Protein AF-A0A972V9D7-F1 (afdb_monomer_lite)

Radius of gyration: 30.59 Å; chains: 1; bounding box: 94×57×102 Å

Secondary structure (DSSP, 8-state):
-------------------------------S-SS---STTPPPTTS-EEEEE-GGG-EEEEEEGGGEEEEEEE-TTSTTTTT--TTPEEEEETTEE-TTS-HHHHHHHHHHHHHHTT-EEEEEEE-TTS--EEEEEEE-----PPPTTTTTT-HHHHHHHHHHHHHHH-TTTSHHHHHT-SHHHHHHHHHHHHT--GGGHHHHHHHHTTS-SSGGGS--BHHHHHHHHHHHHHHHHHH--GGGHHHHHHHHHHHHHHEETTTEE-SBSS---TTGGGTS-BHHHHHHHHHHHHHHHHHT----HHHHHHHHHHHHTTTTSSS--SBSSSPPSSS--SS--

pLDDT: mean 87.17, std 18.76, range [29.88, 98.88]

Structure (mmCIF, N/CA/C/O backbone):
data_AF-A0A972V9D7-F1
#
_entry.id   AF-A0A972V9D7-F1
#
loop_
_atom_site.group_PDB
_atom_site.id
_atom_site.type_symbol
_atom_site.label_atom_id
_atom_site.label_alt_id
_atom_site.label_comp_id
_atom_site.label_asym_id
_atom_site.label_entity_id
_atom_site.label_seq_id
_atom_site.pdbx_PDB_ins_code
_atom_site.Cartn_x
_atom_site.Cartn_y
_atom_site.Cartn_z
_atom_site.occupancy
_atom_site.B_iso_or_equiv
_atom_site.auth_seq_id
_atom_site.auth_comp_id
_atom_site.auth_asym_id
_atom_site.auth_atom_id
_atom_site.pdbx_PDB_model_num
ATOM 1 N N . MET A 1 1 ? 67.149 -39.025 75.136 1.00 39.62 1 MET A N 1
ATOM 2 C CA . MET A 1 1 ? 67.582 -37.838 74.365 1.00 39.62 1 MET A CA 1
ATOM 3 C C . MET A 1 1 ? 66.963 -37.931 72.980 1.00 39.62 1 MET A C 1
ATOM 5 O O . MET A 1 1 ? 66.952 -39.025 72.436 1.00 39.62 1 MET A O 1
ATOM 9 N N . ASN A 1 2 ? 66.465 -36.801 72.476 1.00 31.52 2 ASN A N 1
ATOM 10 C CA . ASN A 1 2 ? 65.710 -36.559 71.234 1.00 31.52 2 ASN A CA 1
ATOM 11 C C . ASN A 1 2 ? 64.178 -36.694 71.323 1.00 31.52 2 ASN A C 1
ATOM 13 O O . ASN A 1 2 ? 63.614 -37.761 71.535 1.00 31.52 2 ASN A O 1
ATOM 17 N N . THR A 1 3 ? 63.539 -35.532 71.185 1.00 34.41 3 THR A N 1
ATOM 18 C CA . THR A 1 3 ? 62.111 -35.213 71.262 1.00 34.41 3 THR A CA 1
ATOM 19 C C . THR A 1 3 ? 61.532 -34.928 69.873 1.00 34.41 3 THR A C 1
ATOM 21 O O . THR A 1 3 ? 62.230 -34.356 69.043 1.00 34.41 3 THR A O 1
ATOM 24 N N . HIS A 1 4 ? 60.229 -35.222 69.706 1.00 33.25 4 HIS A N 1
ATOM 25 C CA . HIS A 1 4 ? 59.311 -34.796 68.622 1.00 33.25 4 HIS A CA 1
ATOM 26 C C . HIS A 1 4 ? 59.695 -35.257 67.186 1.00 33.25 4 HIS A C 1
ATOM 28 O O . HIS A 1 4 ? 60.858 -35.329 66.834 1.00 33.25 4 HIS A O 1
ATOM 34 N N . ARG A 1 5 ? 58.802 -35.607 66.248 1.00 31.89 5 ARG A N 1
ATOM 35 C CA . ARG A 1 5 ? 57.429 -35.169 65.943 1.00 31.89 5 ARG A CA 1
ATOM 36 C C . ARG A 1 5 ? 56.805 -36.110 64.873 1.00 31.89 5 ARG A C 1
ATOM 38 O O . ARG A 1 5 ? 57.503 -36.920 64.282 1.00 31.89 5 ARG A O 1
ATOM 45 N N . GLU A 1 6 ? 55.500 -35.945 64.659 1.00 33.22 6 GLU A N 1
ATOM 46 C CA . GLU A 1 6 ? 54.513 -36.646 63.807 1.00 33.22 6 GLU A CA 1
ATOM 47 C C . GLU A 1 6 ? 54.838 -37.033 62.345 1.00 33.22 6 GLU A C 1
ATOM 49 O O . GLU A 1 6 ? 55.678 -36.411 61.706 1.00 33.22 6 GLU A O 1
ATOM 54 N N . HIS A 1 7 ? 54.044 -37.983 61.801 1.00 33.72 7 HIS A N 1
ATOM 55 C CA . HIS A 1 7 ? 53.187 -37.919 60.578 1.00 33.72 7 HIS A CA 1
ATOM 56 C C . HIS A 1 7 ? 52.713 -39.363 60.234 1.00 33.72 7 HIS A C 1
ATOM 58 O O . HIS A 1 7 ? 53.491 -40.290 60.398 1.00 33.72 7 HIS A O 1
ATOM 64 N N . ARG A 1 8 ? 51.495 -39.727 59.792 1.00 32.22 8 ARG A N 1
ATOM 65 C CA . ARG A 1 8 ? 50.368 -39.085 59.085 1.00 32.22 8 ARG A CA 1
ATOM 66 C C . ARG A 1 8 ? 49.076 -39.894 59.349 1.00 32.22 8 ARG A C 1
ATOM 68 O O . ARG A 1 8 ? 49.113 -41.120 59.363 1.00 32.22 8 ARG A O 1
ATOM 75 N N . ARG A 1 9 ? 47.933 -39.208 59.475 1.00 30.80 9 ARG A N 1
ATOM 76 C CA . ARG A 1 9 ? 46.565 -39.765 59.419 1.00 30.80 9 ARG A CA 1
ATOM 77 C C . ARG A 1 9 ? 45.996 -39.590 58.002 1.00 30.80 9 ARG A C 1
ATOM 79 O O . ARG A 1 9 ? 46.160 -38.518 57.431 1.00 30.80 9 ARG A O 1
ATOM 86 N N . PHE A 1 10 ? 45.275 -40.587 57.489 1.00 30.50 10 PHE A N 1
ATOM 87 C CA . PHE A 1 10 ? 44.242 -40.419 56.457 1.00 30.50 10 PHE A CA 1
ATOM 88 C C . PHE A 1 10 ? 42.912 -40.815 57.106 1.00 30.50 10 PHE A C 1
ATOM 90 O O . PHE A 1 10 ? 42.730 -41.966 57.494 1.00 30.50 10 PHE A O 1
ATOM 97 N N . GLY A 1 11 ? 42.025 -39.842 57.299 1.00 30.39 11 GLY A N 1
ATOM 98 C CA . GLY A 1 11 ? 40.678 -40.035 57.823 1.00 30.39 11 GLY A CA 1
ATOM 99 C C . GLY A 1 11 ? 39.675 -39.444 56.844 1.00 30.39 11 GLY A C 1
ATOM 100 O O . GLY A 1 11 ? 39.854 -38.314 56.394 1.00 30.39 11 GLY A O 1
ATOM 101 N N . LEU A 1 12 ? 38.651 -40.230 56.509 1.00 33.16 12 LEU A N 1
ATOM 102 C CA . LEU A 1 12 ? 37.460 -39.788 55.792 1.00 33.16 12 LEU A CA 1
ATOM 103 C C . LEU A 1 12 ? 36.767 -38.665 56.578 1.00 33.16 12 LEU A C 1
ATOM 105 O O . LEU A 1 12 ? 36.546 -38.813 57.780 1.00 33.16 12 LEU A O 1
ATOM 109 N N . SER A 1 13 ? 36.336 -37.601 55.898 1.00 29.88 13 SER A N 1
ATOM 110 C CA . SER A 1 13 ? 35.338 -36.677 56.438 1.00 29.88 13 SER A CA 1
ATOM 111 C C . SER A 1 13 ? 34.112 -36.604 55.536 1.00 29.88 13 SER A C 1
ATOM 113 O O . SER A 1 13 ? 34.207 -36.298 54.349 1.00 29.88 13 SER A O 1
ATOM 115 N N . LEU A 1 14 ? 32.962 -36.856 56.163 1.00 34.25 14 LEU A N 1
ATOM 116 C CA . LEU A 1 14 ? 31.623 -36.500 55.714 1.00 34.25 14 LEU A CA 1
ATOM 117 C C . LEU A 1 14 ? 31.567 -35.041 55.245 1.00 34.25 14 LEU A C 1
ATOM 119 O O . LEU A 1 14 ? 32.087 -34.141 55.902 1.00 34.25 14 LEU A O 1
ATOM 123 N N . SER A 1 15 ? 30.827 -34.789 54.173 1.00 33.28 15 SER A N 1
ATOM 124 C CA . SER A 1 15 ? 30.273 -33.467 53.879 1.00 33.28 15 SER A CA 1
ATOM 125 C C . SER A 1 15 ? 28.889 -33.665 53.274 1.00 33.28 15 SER A C 1
ATOM 127 O O . SER A 1 15 ? 28.740 -33.930 52.085 1.00 33.28 15 SER A O 1
ATOM 129 N N . ALA A 1 16 ? 27.878 -33.602 54.137 1.00 35.06 16 ALA A N 1
ATOM 130 C CA . ALA A 1 16 ? 26.485 -33.480 53.748 1.00 35.06 16 ALA A CA 1
ATOM 131 C C . ALA A 1 16 ? 26.258 -32.053 53.233 1.00 35.06 16 ALA A C 1
ATOM 133 O O . ALA A 1 16 ? 26.389 -31.097 53.996 1.00 35.06 16 ALA A O 1
ATOM 134 N N . LEU A 1 17 ? 25.927 -31.907 51.949 1.00 34.19 17 LEU A N 1
ATOM 135 C CA . LEU A 1 17 ? 25.433 -30.650 51.395 1.00 34.19 17 LEU A CA 1
ATOM 136 C C . LEU A 1 17 ? 23.932 -30.809 51.142 1.00 34.19 17 LEU A C 1
ATOM 138 O O . LEU A 1 17 ? 23.507 -31.551 50.258 1.00 34.19 17 LEU A O 1
ATOM 142 N N . ALA A 1 18 ? 23.134 -30.145 51.974 1.00 34.03 18 ALA A N 1
ATOM 143 C CA . ALA A 1 18 ? 21.695 -30.039 51.820 1.00 34.03 18 ALA A CA 1
ATOM 144 C C . ALA A 1 18 ? 21.374 -29.298 50.512 1.00 34.03 18 ALA A C 1
ATOM 146 O O . ALA A 1 18 ? 21.674 -28.114 50.366 1.00 34.03 18 ALA A O 1
ATOM 147 N N . GLY A 1 19 ? 20.772 -30.005 49.555 1.00 33.41 19 GLY A N 1
ATOM 148 C CA . GLY A 1 19 ? 20.213 -29.409 48.348 1.00 33.41 19 GLY A CA 1
ATOM 149 C C . GLY A 1 19 ? 18.950 -28.633 48.696 1.00 33.41 19 GLY A C 1
ATOM 150 O O . GLY A 1 19 ? 17.870 -29.210 48.801 1.00 33.41 19 GLY A O 1
ATOM 151 N N . LEU A 1 20 ? 19.089 -27.324 48.895 1.00 32.34 20 LEU A N 1
ATOM 152 C CA . LEU A 1 20 ? 17.961 -26.409 48.980 1.00 32.34 20 LEU A CA 1
ATOM 153 C C . LEU A 1 20 ? 17.310 -26.344 47.588 1.00 32.34 20 LEU A C 1
ATOM 155 O O . LEU A 1 20 ? 17.828 -25.701 46.675 1.00 32.34 20 LEU A O 1
ATOM 159 N N . LEU A 1 21 ? 16.186 -27.044 47.417 1.00 33.06 21 LEU A N 1
ATOM 160 C CA . LEU A 1 21 ? 15.259 -26.836 46.308 1.00 33.06 21 LEU A CA 1
ATOM 161 C C . LEU A 1 21 ? 14.711 -25.409 46.414 1.00 33.06 21 LEU A C 1
ATOM 163 O O . LEU A 1 21 ? 13.696 -25.156 47.060 1.00 33.06 21 LEU A O 1
ATOM 167 N N . VAL A 1 22 ? 15.385 -24.457 45.772 1.00 32.22 22 VAL A N 1
ATOM 168 C CA . VAL A 1 22 ? 14.750 -23.197 45.402 1.00 32.22 22 VAL A CA 1
ATOM 169 C C . VAL A 1 22 ? 13.824 -23.540 44.246 1.00 32.22 22 VAL A C 1
ATOM 171 O O . VAL A 1 22 ? 14.240 -23.622 43.092 1.00 32.22 22 VAL A O 1
ATOM 174 N N . ALA A 1 23 ? 12.555 -23.786 44.568 1.00 33.62 23 ALA A N 1
ATOM 175 C CA . ALA A 1 23 ? 11.497 -23.629 43.593 1.00 33.62 23 ALA A CA 1
ATOM 176 C C . ALA A 1 23 ? 11.565 -22.171 43.130 1.00 33.62 23 ALA A C 1
ATOM 178 O O . ALA A 1 23 ? 11.084 -21.263 43.806 1.00 33.62 23 ALA A O 1
ATOM 179 N N . LEU A 1 24 ? 12.223 -21.941 41.994 1.00 32.84 24 LEU A N 1
ATOM 180 C CA . LEU A 1 24 ? 12.002 -20.759 41.184 1.00 32.84 24 LEU A CA 1
ATOM 181 C C . LEU A 1 24 ? 10.526 -20.802 40.802 1.00 32.84 24 LEU A C 1
ATOM 183 O O . LEU A 1 24 ? 10.145 -21.342 39.766 1.00 32.84 24 LEU A O 1
ATOM 187 N N . THR A 1 25 ? 9.675 -20.231 41.651 1.00 33.50 25 THR A N 1
ATOM 188 C CA . THR A 1 25 ? 8.431 -19.655 41.180 1.00 33.50 25 THR A CA 1
ATOM 189 C C . THR A 1 25 ? 8.864 -18.550 40.232 1.00 33.50 25 THR A C 1
ATOM 191 O O . THR A 1 25 ? 9.072 -17.407 40.634 1.00 33.50 25 THR A O 1
ATOM 194 N N . CYS A 1 26 ? 9.053 -18.902 38.958 1.00 32.03 26 CYS A N 1
ATOM 195 C CA . CYS A 1 26 ? 8.767 -17.962 37.901 1.00 32.03 26 CYS A CA 1
ATOM 196 C C . CYS A 1 26 ? 7.350 -17.495 38.209 1.00 32.03 26 CYS A C 1
ATOM 198 O O . CYS A 1 26 ? 6.384 -18.225 37.986 1.00 32.03 26 CYS A O 1
ATOM 200 N N . THR A 1 27 ? 7.220 -16.300 38.773 1.00 36.44 27 THR A N 1
ATOM 201 C CA . THR A 1 27 ? 6.012 -15.504 38.644 1.00 36.44 27 THR A CA 1
ATOM 202 C C . THR A 1 27 ? 5.905 -15.176 37.159 1.00 36.44 27 THR A C 1
ATOM 204 O O . THR A 1 27 ? 6.200 -14.076 36.704 1.00 36.44 27 THR A O 1
ATOM 207 N N . GLY A 1 28 ? 5.566 -16.198 36.366 1.00 36.88 28 GLY A N 1
ATOM 208 C CA . GLY A 1 28 ? 5.139 -16.027 34.998 1.00 36.88 28 GLY A CA 1
ATOM 209 C C . GLY A 1 28 ? 4.014 -15.019 35.065 1.00 36.88 28 GLY A C 1
ATOM 210 O O . GLY A 1 28 ? 3.090 -15.196 35.863 1.00 36.88 28 GLY A O 1
ATOM 211 N N . ALA A 1 29 ? 4.161 -13.930 34.311 1.00 39.41 29 ALA A N 1
ATOM 212 C CA . ALA A 1 29 ? 3.132 -12.924 34.139 1.00 39.41 29 ALA A CA 1
ATOM 213 C C . ALA A 1 29 ? 1.796 -13.654 34.021 1.00 39.41 29 ALA A C 1
ATOM 215 O O . ALA A 1 29 ? 1.575 -14.392 33.059 1.00 39.41 29 ALA A O 1
ATOM 216 N N . GLN A 1 30 ? 0.962 -13.543 35.057 1.00 46.75 30 GLN A N 1
ATOM 217 C CA . GLN A 1 30 ? -0.338 -14.184 35.073 1.00 46.75 30 GLN A CA 1
ATOM 218 C C . GLN A 1 30 ? -1.027 -13.714 33.799 1.00 46.75 30 GLN A C 1
ATOM 220 O O . GLN A 1 30 ? -1.146 -12.503 33.597 1.00 46.75 30 GLN A O 1
ATOM 225 N N . SER A 1 31 ? -1.322 -14.653 32.893 1.00 58.91 31 SER A N 1
ATOM 226 C CA . SER A 1 31 ? -1.744 -14.323 31.536 1.00 58.91 31 SER A CA 1
ATOM 227 C C . SER A 1 31 ? -2.916 -13.356 31.631 1.00 58.91 31 SER A C 1
ATOM 229 O O . SER A 1 31 ? -4.019 -13.730 32.020 1.00 58.91 31 SER A O 1
ATOM 231 N N . ARG A 1 32 ? -2.665 -12.079 31.313 1.00 76.69 32 ARG A N 1
ATOM 232 C CA . ARG A 1 32 ? -3.699 -11.034 31.289 1.00 76.69 32 ARG A CA 1
ATOM 233 C C . ARG A 1 32 ? -4.764 -11.343 30.241 1.00 76.69 32 ARG A C 1
ATOM 235 O O . ARG A 1 32 ? -5.808 -10.704 30.244 1.00 76.69 32 ARG A O 1
ATOM 242 N N . TYR A 1 33 ? -4.490 -12.322 29.381 1.00 86.19 33 TYR A N 1
ATOM 243 C CA . TYR A 1 33 ? -5.408 -12.929 28.443 1.00 86.19 33 TYR A CA 1
ATOM 244 C C . TYR A 1 33 ? -5.977 -14.232 29.000 1.00 86.19 33 TYR A C 1
ATOM 246 O O . TYR A 1 33 ? -5.242 -15.085 29.494 1.00 86.19 33 TYR A O 1
ATOM 254 N N . THR A 1 34 ? -7.283 -14.409 28.864 1.00 86.62 34 THR A N 1
ATOM 255 C CA . THR A 1 34 ? -7.982 -15.648 29.221 1.00 86.62 34 THR A CA 1
ATOM 256 C C . THR A 1 34 ? -8.147 -16.586 28.025 1.00 86.62 34 THR A C 1
ATOM 258 O O . THR A 1 34 ? -8.563 -17.725 28.200 1.00 86.62 34 THR A O 1
ATOM 261 N N . GLU A 1 35 ? -7.811 -16.125 26.817 1.00 83.38 35 GLU A N 1
ATOM 262 C CA . GLU A 1 35 ? -7.933 -16.872 25.564 1.00 83.38 35 GLU A CA 1
ATOM 263 C C . GLU A 1 35 ? -6.565 -17.226 24.954 1.00 83.38 35 GLU A C 1
ATOM 265 O O . GLU A 1 35 ? -5.594 -16.460 25.038 1.00 83.38 35 GLU A O 1
ATOM 270 N N . GLU A 1 36 ? -6.490 -18.380 24.291 1.00 81.81 36 GLU A N 1
ATOM 271 C CA . GLU A 1 36 ? -5.283 -18.851 23.607 1.00 81.81 36 GLU A CA 1
ATOM 272 C C . GLU A 1 36 ? -4.852 -17.887 22.495 1.00 81.81 36 GLU A C 1
ATOM 274 O O . GLU A 1 36 ? -5.676 -17.238 21.844 1.00 81.81 36 GLU A O 1
ATOM 279 N N . GLN A 1 37 ? -3.539 -17.739 22.304 1.00 80.50 37 GLN A N 1
ATOM 280 C CA . GLN A 1 37 ? -2.993 -16.890 21.254 1.00 80.50 37 GLN A CA 1
ATOM 281 C C . GLN A 1 37 ? -3.067 -17.576 19.896 1.00 80.50 37 GLN A C 1
ATOM 283 O O . GLN A 1 37 ? -2.202 -18.362 19.541 1.00 80.50 37 GLN A O 1
ATOM 288 N N . ILE A 1 38 ? -4.059 -17.179 19.104 1.00 71.06 38 ILE A N 1
ATOM 289 C CA . ILE A 1 38 ? -4.221 -17.672 17.732 1.00 71.06 38 ILE A CA 1
ATOM 290 C C . ILE A 1 38 ? -3.290 -16.931 16.748 1.00 71.06 38 ILE A C 1
ATOM 292 O O . ILE A 1 38 ? -2.813 -17.513 15.780 1.00 71.06 38 ILE A O 1
ATOM 296 N N . TYR A 1 39 ? -2.971 -15.652 17.000 1.00 68.69 39 TYR A N 1
ATOM 297 C CA . TYR A 1 39 ? -2.187 -14.806 16.082 1.00 68.69 39 TYR A CA 1
ATOM 298 C C . TYR A 1 39 ? -0.943 -14.211 16.747 1.00 68.69 39 TYR A C 1
ATOM 300 O O . TYR A 1 39 ? -1.006 -13.752 17.890 1.00 68.69 39 TYR A O 1
ATOM 308 N N . ARG A 1 40 ? 0.178 -14.111 16.012 1.00 68.81 40 ARG A N 1
ATOM 309 C CA . ARG A 1 40 ? 1.425 -13.483 16.508 1.00 68.81 40 ARG A CA 1
ATOM 310 C C . ARG A 1 40 ? 1.246 -12.025 16.960 1.00 68.81 40 ARG A C 1
ATOM 312 O O . ARG A 1 40 ? 1.937 -11.601 17.875 1.00 68.81 40 ARG A O 1
ATOM 319 N N . GLY A 1 41 ? 0.306 -11.278 16.378 1.00 75.62 41 GLY A N 1
ATOM 320 C CA . GLY A 1 41 ? 0.095 -9.842 16.632 1.00 75.62 41 GLY A CA 1
ATOM 321 C C . GLY A 1 41 ? -0.624 -9.467 17.938 1.00 75.62 41 GLY A C 1
ATOM 322 O O . GLY A 1 41 ? -1.199 -8.387 18.018 1.00 75.62 41 GLY A O 1
ATOM 323 N N . ARG A 1 42 ? -0.664 -10.337 18.952 1.00 86.56 42 ARG A N 1
ATOM 324 C CA . ARG A 1 42 ? -1.296 -10.021 20.247 1.00 86.56 42 ARG A CA 1
ATOM 325 C C . ARG A 1 42 ? -0.475 -8.953 20.999 1.00 86.56 42 ARG A C 1
ATOM 327 O O . ARG A 1 42 ? 0.741 -9.122 21.093 1.00 86.56 42 ARG A O 1
ATOM 334 N N . PRO A 1 43 ? -1.093 -7.894 21.568 1.00 89.50 43 PRO A N 1
ATOM 335 C CA . PRO A 1 43 ? -0.363 -6.917 22.370 1.00 89.50 43 PRO A CA 1
ATOM 336 C C . PRO A 1 43 ? 0.323 -7.579 23.565 1.00 89.50 43 PRO A C 1
ATOM 338 O O . PRO A 1 43 ? -0.295 -8.347 24.304 1.00 89.50 43 PRO A O 1
ATOM 341 N N . ASP A 1 44 ? 1.589 -7.249 23.781 1.00 88.75 44 ASP A N 1
ATOM 342 C CA . ASP A 1 44 ? 2.292 -7.644 24.998 1.00 88.75 44 ASP A CA 1
ATOM 343 C C . ASP A 1 44 ? 1.814 -6.752 26.150 1.00 88.75 44 ASP A C 1
ATOM 345 O O . ASP A 1 44 ? 1.912 -5.528 26.078 1.00 88.75 44 ASP A O 1
ATOM 349 N N . ALA A 1 45 ? 1.293 -7.370 27.212 1.00 88.69 45 ALA A N 1
ATOM 350 C CA . ALA A 1 45 ? 0.730 -6.667 28.361 1.00 88.69 45 ALA A CA 1
ATOM 351 C C . ALA A 1 45 ? 1.749 -5.769 29.090 1.00 88.69 45 ALA A C 1
ATOM 353 O O . ALA A 1 45 ? 1.347 -4.845 29.796 1.00 88.69 45 ALA A O 1
ATOM 354 N N . ASN A 1 46 ? 3.053 -6.000 28.911 1.00 90.81 46 ASN A N 1
ATOM 355 C CA . ASN A 1 46 ? 4.110 -5.255 29.596 1.00 90.81 46 ASN A CA 1
ATOM 356 C C . ASN A 1 46 ? 4.567 -3.992 28.850 1.00 90.81 46 ASN A C 1
ATOM 358 O O . ASN A 1 46 ? 5.349 -3.201 29.391 1.00 90.81 46 ASN A O 1
ATOM 362 N N . ARG A 1 47 ? 4.085 -3.757 27.625 1.00 92.12 47 ARG A N 1
ATOM 363 C CA . ARG A 1 47 ? 4.468 -2.590 26.822 1.00 92.12 47 ARG A CA 1
ATOM 364 C C . ARG A 1 47 ? 3.281 -1.956 26.123 1.00 92.12 47 ARG A C 1
ATOM 366 O O . ARG A 1 47 ? 2.255 -2.579 25.879 1.00 92.12 47 ARG A O 1
ATOM 373 N N . GLU A 1 48 ? 3.456 -0.698 25.756 1.00 94.12 48 GLU A N 1
ATOM 374 C CA . GLU A 1 48 ? 2.496 -0.034 24.890 1.00 94.12 48 GLU A CA 1
ATOM 375 C C . GLU A 1 48 ? 2.633 -0.554 23.459 1.00 94.12 48 GLU A C 1
ATOM 377 O O . GLU A 1 48 ? 3.739 -0.773 22.963 1.00 94.12 48 GLU A O 1
ATOM 382 N N . THR A 1 49 ? 1.501 -0.738 22.791 1.00 93.25 49 THR A N 1
ATOM 383 C CA . THR A 1 49 ? 1.436 -1.182 21.400 1.00 93.25 49 THR A CA 1
ATOM 384 C C . THR A 1 49 ? 0.581 -0.188 20.610 1.00 93.25 49 THR A C 1
ATOM 386 O O . THR A 1 49 ? -0.571 0.056 20.991 1.00 93.25 49 THR A O 1
ATOM 389 N N . PRO A 1 50 ? 1.109 0.407 19.522 1.00 92.25 50 PRO A N 1
ATOM 390 C CA . PRO A 1 50 ? 0.291 1.181 18.598 1.00 92.25 50 PRO A CA 1
ATOM 391 C C . PRO A 1 50 ? -0.860 0.323 18.068 1.00 92.25 50 PRO A C 1
ATOM 393 O O . PRO A 1 50 ? -0.645 -0.820 17.672 1.00 92.25 50 PRO A O 1
ATOM 396 N N . PHE A 1 51 ? -2.071 0.876 18.061 1.00 93.00 51 PHE A N 1
ATOM 397 C CA . PHE A 1 51 ? -3.218 0.249 17.404 1.00 93.00 51 PHE A CA 1
ATOM 398 C C . PHE A 1 51 ? -3.584 1.044 16.153 1.00 93.00 51 PHE A C 1
ATOM 400 O O . PHE A 1 51 ? -3.694 0.475 15.072 1.00 93.00 51 PHE A O 1
ATOM 407 N N . GLY A 1 52 ? -3.727 2.365 16.284 1.00 94.00 52 GLY A N 1
ATOM 408 C CA . GLY A 1 52 ? -4.172 3.218 15.188 1.00 94.00 52 GLY A CA 1
ATOM 409 C C . GLY A 1 52 ? -5.695 3.237 15.087 1.00 94.00 52 GLY A C 1
ATOM 410 O O . GLY A 1 52 ? -6.379 3.315 16.107 1.00 94.00 52 GLY A O 1
ATOM 411 N N . HIS A 1 53 ? -6.224 3.220 13.865 1.00 94.94 53 HIS A N 1
ATOM 412 C CA . HIS A 1 53 ? -7.658 3.362 13.608 1.00 94.94 53 HIS A CA 1
ATOM 413 C C . HIS A 1 53 ? -8.444 2.096 13.966 1.00 94.94 53 HIS A C 1
ATOM 415 O O . HIS A 1 53 ? -8.070 0.985 13.591 1.00 94.94 53 HIS A O 1
ATOM 421 N N . VAL A 1 54 ? -9.597 2.268 14.612 1.00 95.88 54 VAL A N 1
ATOM 422 C CA . VAL A 1 54 ? -10.596 1.206 14.773 1.00 95.88 54 VAL A CA 1
ATOM 423 C C . VAL A 1 54 ? -11.484 1.177 13.526 1.00 95.88 54 VAL A C 1
ATOM 425 O O . VAL A 1 54 ? -12.594 1.710 13.516 1.00 95.88 54 VAL A O 1
ATOM 428 N N . GLY A 1 55 ? -10.972 0.596 12.442 1.00 93.44 55 GLY A N 1
ATOM 429 C CA . GLY A 1 55 ? -11.676 0.517 11.157 1.00 93.44 55 GLY A CA 1
ATOM 430 C C . GLY A 1 55 ? -12.147 1.877 10.633 1.00 93.44 55 GLY A C 1
ATOM 431 O O . GLY A 1 55 ? -11.507 2.905 10.856 1.00 93.44 55 GLY A O 1
ATOM 432 N N . VAL A 1 56 ? -13.316 1.890 9.988 1.00 94.69 56 VAL A N 1
ATOM 433 C CA . VAL A 1 56 ? -13.936 3.099 9.409 1.00 94.69 56 VAL A CA 1
ATOM 434 C C . VAL A 1 56 ? -14.596 4.022 10.442 1.00 94.69 56 VAL A C 1
ATOM 436 O O . VAL A 1 56 ? -15.208 5.022 10.081 1.00 94.69 56 VAL A O 1
ATOM 439 N N . THR A 1 57 ? -14.495 3.714 11.741 1.00 97.44 57 THR A N 1
ATOM 440 C CA . THR A 1 57 ? -15.115 4.542 12.790 1.00 97.44 57 THR A CA 1
ATOM 441 C C . THR A 1 57 ? -14.470 5.919 12.902 1.00 97.44 57 THR A C 1
ATOM 443 O O . THR A 1 57 ? -15.136 6.870 13.296 1.00 97.44 57 THR A O 1
ATOM 446 N N . GLY A 1 58 ? -13.174 6.016 12.587 1.00 96.62 58 GLY A N 1
ATOM 447 C CA . GLY A 1 58 ? -12.361 7.205 12.828 1.00 96.62 58 GLY A CA 1
ATOM 448 C C . GLY A 1 58 ? -11.892 7.381 14.275 1.00 96.62 58 GLY A C 1
ATOM 449 O O . GLY A 1 58 ? -11.224 8.371 14.565 1.00 96.62 58 GLY A O 1
ATOM 450 N N . VAL A 1 59 ? -12.165 6.434 15.182 1.00 97.75 59 VAL A N 1
ATOM 451 C CA . VAL A 1 59 ? -11.520 6.407 16.506 1.00 97.75 59 VAL A CA 1
ATOM 452 C C . VAL A 1 59 ? -10.084 5.922 16.340 1.00 97.75 59 VAL A C 1
ATOM 454 O O . VAL A 1 59 ? -9.854 4.873 15.738 1.00 97.75 59 VAL A O 1
ATOM 457 N N . MET A 1 60 ? -9.119 6.654 16.893 1.00 97.62 60 MET A N 1
ATOM 458 C CA . MET A 1 60 ? -7.731 6.214 16.998 1.00 97.62 60 MET A CA 1
ATOM 459 C C . MET A 1 60 ? -7.393 5.871 18.437 1.00 97.62 60 MET A C 1
ATOM 461 O O . MET A 1 60 ? -7.658 6.654 19.351 1.00 97.62 60 MET A O 1
ATOM 465 N N . VAL A 1 61 ? -6.793 4.702 18.631 1.00 97.44 61 VAL A N 1
ATOM 466 C CA . VAL A 1 61 ? -6.520 4.150 19.955 1.00 97.44 61 VAL A CA 1
ATOM 467 C C . VAL A 1 61 ? -5.081 3.662 20.081 1.00 97.44 61 VAL A C 1
ATOM 469 O O . VAL A 1 61 ? -4.378 3.414 19.095 1.00 97.44 61 VAL A O 1
ATOM 472 N N . ARG A 1 62 ? -4.657 3.486 21.330 1.00 97.31 62 ARG A N 1
ATOM 473 C CA . ARG A 1 62 ? -3.416 2.813 21.710 1.00 97.31 62 ARG A CA 1
ATOM 474 C C . ARG A 1 62 ? -3.708 1.781 22.785 1.00 97.31 62 ARG A C 1
ATOM 476 O O . ARG A 1 62 ? -4.521 2.019 23.681 1.00 97.31 62 ARG A O 1
ATOM 483 N N . VAL A 1 63 ? -3.020 0.646 22.702 1.00 95.75 63 VAL A N 1
ATOM 484 C CA . VAL A 1 63 ? -3.008 -0.345 23.778 1.00 95.75 63 VAL A CA 1
ATOM 485 C C . VAL A 1 63 ? -1.890 0.032 24.741 1.00 95.75 63 VAL A C 1
ATOM 487 O O . VAL A 1 63 ? -0.718 0.014 24.371 1.00 95.75 63 VAL A O 1
ATOM 490 N N . TYR A 1 64 ? -2.248 0.398 25.964 1.00 94.56 64 TYR A N 1
ATOM 491 C CA . TYR A 1 64 ? -1.314 0.646 27.056 1.00 94.56 64 TYR A CA 1
ATOM 492 C C . TYR A 1 64 ? -0.993 -0.652 27.807 1.00 94.56 64 TYR A C 1
ATOM 494 O O . TYR A 1 64 ? -1.578 -1.706 27.540 1.00 94.56 64 TYR A O 1
ATOM 502 N N . ARG A 1 65 ? -0.072 -0.560 28.777 1.00 90.75 65 ARG A N 1
ATOM 503 C CA . ARG A 1 65 ? 0.219 -1.653 29.715 1.00 90.75 65 ARG A CA 1
ATOM 504 C C . ARG A 1 65 ? -1.063 -2.217 30.333 1.00 90.75 65 ARG A C 1
ATOM 506 O O . ARG A 1 65 ? -2.087 -1.536 30.433 1.00 90.75 65 ARG A O 1
ATOM 513 N N . ASP A 1 66 ? -0.991 -3.491 30.697 1.00 88.50 66 ASP A N 1
ATOM 514 C CA . ASP A 1 66 ? -2.123 -4.292 31.164 1.00 88.50 66 ASP A CA 1
ATOM 515 C C . ASP A 1 66 ? -3.270 -4.405 30.144 1.00 88.50 66 ASP A C 1
ATOM 517 O O . ASP A 1 66 ? -4.397 -4.733 30.506 1.00 88.50 66 ASP A O 1
ATOM 521 N N . VAL A 1 67 ? -2.975 -4.184 28.856 1.00 91.06 67 VAL A N 1
ATOM 522 C CA . VAL A 1 67 ? -3.933 -4.276 27.739 1.00 91.06 67 VAL A CA 1
ATOM 523 C C . VAL A 1 67 ? -5.068 -3.245 27.863 1.00 91.06 67 VAL A C 1
ATOM 525 O O . VAL A 1 67 ? -6.206 -3.475 27.460 1.00 91.06 67 VAL A O 1
ATOM 528 N N . THR A 1 68 ? -4.761 -2.068 28.415 1.00 93.12 68 THR A N 1
ATOM 529 C CA . THR A 1 68 ? -5.742 -0.982 28.556 1.00 93.12 68 THR A CA 1
ATOM 530 C C . THR A 1 68 ? -5.867 -0.212 27.245 1.00 93.12 68 THR A C 1
ATOM 532 O O . THR A 1 68 ? -4.911 0.432 26.812 1.00 93.12 68 THR A O 1
ATOM 535 N N . LEU A 1 69 ? -7.039 -0.236 26.612 1.00 96.94 69 LEU A N 1
ATOM 536 C CA . LEU A 1 69 ? -7.276 0.466 25.351 1.00 96.94 69 LEU A CA 1
ATOM 537 C C . LEU A 1 69 ? -7.733 1.906 25.607 1.00 96.94 69 LEU A C 1
ATOM 539 O O . LEU A 1 69 ? -8.800 2.111 26.182 1.00 96.94 69 LEU A O 1
ATOM 543 N N . LYS A 1 70 ? -6.952 2.901 25.172 1.00 98.00 70 LYS A N 1
ATOM 544 C CA . LYS A 1 70 ? -7.307 4.321 25.338 1.00 98.00 70 LYS A CA 1
ATOM 545 C C . LYS A 1 70 ? -7.436 5.039 24.006 1.00 98.00 70 LYS A C 1
ATOM 547 O O . LYS A 1 70 ? -6.651 4.790 23.090 1.00 98.00 70 LYS A O 1
ATOM 552 N N . VAL A 1 71 ? -8.387 5.964 23.932 1.00 98.25 71 VAL A N 1
ATOM 553 C CA . VAL A 1 71 ? -8.581 6.863 22.792 1.00 98.25 71 VAL A CA 1
ATOM 554 C C . VAL A 1 71 ? -7.465 7.904 22.764 1.00 98.25 71 VAL A C 1
ATOM 556 O O . VAL A 1 71 ? -7.258 8.642 23.726 1.00 98.25 71 VAL A O 1
ATOM 559 N N . GLU A 1 72 ? -6.749 7.992 21.648 1.00 97.69 72 GLU A N 1
ATOM 560 C CA . GLU A 1 72 ? -5.761 9.047 21.412 1.00 97.69 72 GLU A CA 1
ATOM 561 C C . GLU A 1 72 ? -6.402 10.278 20.768 1.00 97.69 72 GLU A C 1
ATOM 563 O O . GLU A 1 72 ? -6.082 11.406 21.149 1.00 97.69 72 GLU A O 1
ATOM 568 N N . LYS A 1 73 ? -7.296 10.057 19.796 1.00 97.06 73 LYS A N 1
ATOM 569 C CA . LYS A 1 73 ? -8.066 11.091 19.091 1.00 97.06 73 LYS A CA 1
ATOM 570 C C . LYS A 1 73 ? -9.189 10.475 18.254 1.00 97.06 73 LYS A C 1
ATOM 572 O O . LYS A 1 73 ? -9.211 9.267 18.022 1.00 97.06 73 LYS A O 1
ATOM 577 N N . THR A 1 74 ? -10.066 11.325 17.739 1.00 97.44 74 THR A N 1
ATOM 578 C CA . THR A 1 74 ? -11.020 11.012 16.671 1.00 97.44 74 THR A CA 1
ATOM 579 C C . THR A 1 74 ? -10.646 11.792 15.412 1.00 97.44 74 THR A C 1
ATOM 581 O O . THR A 1 74 ? -10.074 12.881 15.487 1.00 97.44 74 THR A O 1
ATOM 584 N N . VAL A 1 75 ? -10.895 11.209 14.241 1.00 96.56 75 VAL A N 1
ATOM 585 C CA . VAL A 1 75 ? -10.652 11.872 12.954 1.00 96.56 75 VAL A CA 1
ATOM 586 C C . VAL A 1 75 ? -11.796 12.860 12.674 1.00 96.56 75 VAL A C 1
ATOM 588 O O . VAL A 1 75 ? -12.954 12.435 12.734 1.00 96.56 75 VAL A O 1
ATOM 591 N N . PRO A 1 76 ? -11.520 14.138 12.352 1.00 96.44 76 PRO A N 1
ATOM 592 C CA . PRO A 1 76 ? -12.561 15.097 11.983 1.00 96.44 76 PRO A CA 1
ATOM 593 C C . PRO A 1 76 ? -13.413 14.612 10.803 1.00 96.44 76 PRO A C 1
ATOM 595 O O . PRO A 1 76 ? -12.885 14.028 9.858 1.00 96.44 76 PRO A O 1
ATOM 598 N N . GLY A 1 77 ? -14.727 14.825 10.864 1.00 95.25 77 GLY A N 1
ATOM 599 C CA . GLY A 1 77 ? -15.685 14.391 9.840 1.00 95.25 77 GLY A CA 1
ATOM 600 C C . GLY A 1 77 ? -15.952 12.880 9.790 1.00 95.25 77 GLY A C 1
ATOM 601 O O . GLY A 1 77 ? -16.747 12.424 8.971 1.00 95.25 77 GLY A O 1
ATOM 602 N N . SER A 1 78 ? -15.318 12.085 10.657 1.00 96.69 78 SER A N 1
ATOM 603 C CA . SER A 1 78 ? -15.555 10.641 10.736 1.00 96.69 78 SER A CA 1
ATOM 604 C C . SER A 1 78 ? -16.811 10.291 11.549 1.00 96.69 78 SER A C 1
ATOM 606 O O . SER A 1 78 ? -17.308 11.114 12.322 1.00 96.69 78 SER A O 1
ATOM 608 N N . PRO A 1 79 ? -17.308 9.042 11.477 1.00 97.75 79 PRO A N 1
ATOM 609 C CA . PRO A 1 79 ? -18.434 8.581 12.293 1.00 97.75 79 PRO A CA 1
ATOM 610 C C . PRO A 1 79 ? -18.314 8.770 13.813 1.00 97.75 79 PRO A C 1
ATOM 612 O O . PRO A 1 79 ? -19.334 8.766 14.522 1.00 97.75 79 PRO A O 1
ATOM 615 N N . ALA A 1 80 ? -17.083 8.854 14.319 1.00 97.62 80 ALA A N 1
ATOM 616 C CA . ALA A 1 80 ? -16.769 9.036 15.729 1.00 97.62 80 ALA A CA 1
ATOM 617 C C . ALA A 1 80 ? -16.387 10.474 16.101 1.00 97.62 80 ALA A C 1
ATOM 619 O O . ALA A 1 80 ? -16.063 10.720 17.264 1.00 97.62 80 ALA A O 1
ATOM 620 N N . ASP A 1 81 ? -16.414 11.413 15.153 1.00 97.31 81 ASP A N 1
ATOM 621 C CA . ASP A 1 81 ? -16.069 12.804 15.427 1.00 97.31 81 ASP A CA 1
ATOM 622 C C . ASP A 1 81 ? -16.944 13.389 16.551 1.00 97.31 81 ASP A C 1
ATOM 624 O O . ASP A 1 81 ? -18.156 13.171 16.600 1.00 97.31 81 ASP A O 1
ATOM 628 N N . GLY A 1 82 ? -16.301 14.059 17.508 1.00 95.56 82 GLY A N 1
ATOM 629 C CA . GLY A 1 82 ? -16.933 14.606 18.713 1.00 95.56 82 GLY A CA 1
ATOM 630 C C . GLY A 1 82 ? -17.503 13.603 19.732 1.00 95.56 82 GLY A C 1
ATOM 631 O O . GLY A 1 82 ? -18.075 14.046 20.723 1.00 95.56 82 GLY A O 1
ATOM 632 N N . LYS A 1 83 ? -17.376 12.279 19.544 1.00 97.25 83 LYS A N 1
ATOM 633 C CA . LYS A 1 83 ? -18.004 11.274 20.442 1.00 97.25 83 LYS A CA 1
ATOM 634 C C . LYS A 1 83 ? -17.117 10.769 21.579 1.00 97.25 83 LYS A C 1
ATOM 636 O O . LYS A 1 83 ? -17.608 10.239 22.576 1.00 97.25 83 LYS A O 1
ATOM 641 N N . PHE A 1 84 ? -15.804 10.905 21.427 1.00 98.00 84 PHE A N 1
ATOM 642 C CA . PHE A 1 84 ? -14.826 10.419 22.395 1.00 98.00 84 PHE A CA 1
ATOM 643 C C . PHE A 1 84 ? -13.892 11.541 22.818 1.00 98.00 84 PHE A C 1
ATOM 645 O O . PHE A 1 84 ? -13.481 12.364 22.000 1.00 98.00 84 PHE A O 1
ATOM 652 N N . ASN A 1 85 ? -13.503 11.522 24.088 1.00 97.12 85 ASN A N 1
ATOM 653 C CA . ASN A 1 85 ? -12.475 12.400 24.618 1.00 97.12 85 ASN A CA 1
ATOM 654 C C . ASN A 1 85 ? -11.120 11.692 24.595 1.00 97.12 85 ASN A C 1
ATOM 656 O O . ASN A 1 85 ? -11.019 10.476 24.776 1.00 97.12 85 ASN A O 1
ATOM 660 N N . LYS A 1 86 ? -10.044 12.460 24.419 1.00 97.56 86 LYS A N 1
ATOM 661 C CA . LYS A 1 86 ? -8.687 11.923 24.555 1.00 97.56 86 LYS A CA 1
ATOM 662 C C . LYS A 1 86 ? -8.497 11.330 25.956 1.00 97.56 86 LYS A C 1
ATOM 664 O O . LYS A 1 86 ? -8.762 11.987 26.958 1.00 97.56 86 LYS A O 1
ATOM 669 N N . GLY A 1 87 ? -7.980 10.107 26.008 1.00 97.56 87 GLY A N 1
ATOM 670 C CA . GLY A 1 87 ? -7.744 9.351 27.234 1.00 97.56 87 GLY A CA 1
ATOM 671 C C . GLY A 1 87 ? -8.922 8.494 27.691 1.00 97.56 87 GLY A C 1
ATOM 672 O O . GLY A 1 87 ? -8.723 7.707 28.617 1.00 97.56 87 GLY A O 1
ATOM 673 N N . ASP A 1 88 ? -10.100 8.617 27.063 1.00 98.44 88 ASP A N 1
ATOM 674 C CA . ASP A 1 88 ? -11.230 7.718 27.313 1.00 98.44 88 ASP A CA 1
ATOM 675 C C . ASP A 1 88 ? -10.771 6.262 27.178 1.00 98.44 88 ASP A C 1
ATOM 677 O O . ASP A 1 88 ? -10.039 5.910 26.247 1.00 98.44 88 ASP A O 1
ATOM 681 N N . ILE A 1 89 ? -11.191 5.418 28.115 1.00 98.38 89 ILE A N 1
ATOM 682 C CA . ILE A 1 89 ? -10.818 4.008 28.175 1.00 98.38 89 ILE A CA 1
ATOM 683 C C . ILE A 1 89 ? -11.952 3.194 27.563 1.00 98.38 89 ILE A C 1
ATOM 685 O O . ILE A 1 89 ? -13.075 3.226 28.057 1.00 98.38 89 ILE A O 1
ATOM 689 N N . ILE A 1 90 ? -11.663 2.440 26.506 1.00 98.38 90 ILE A N 1
ATOM 690 C CA . ILE A 1 90 ? -12.629 1.513 25.912 1.00 98.38 90 ILE A CA 1
ATOM 691 C C . ILE A 1 90 ? -12.518 0.183 26.656 1.00 98.38 90 ILE A C 1
ATOM 693 O O . ILE A 1 90 ? -11.471 -0.467 26.633 1.00 98.38 90 ILE A O 1
ATOM 697 N N . THR A 1 91 ? -13.601 -0.229 27.307 1.00 97.88 91 THR A N 1
ATOM 698 C CA . THR A 1 91 ? -13.650 -1.430 28.156 1.00 97.88 91 THR A CA 1
ATOM 699 C C . THR A 1 91 ? -14.456 -2.568 27.531 1.00 97.88 91 THR A C 1
ATOM 701 O O . THR A 1 91 ? -14.312 -3.726 27.939 1.00 97.88 91 THR A O 1
ATOM 704 N N . GLY A 1 92 ? -15.254 -2.272 26.505 1.00 98.06 92 GLY A N 1
ATOM 705 C CA . GLY A 1 92 ? -16.114 -3.230 25.818 1.00 98.06 92 GLY A CA 1
ATOM 706 C C . GLY A 1 92 ? -16.625 -2.722 24.472 1.00 98.06 92 GLY A C 1
ATOM 707 O O . GLY A 1 92 ? -16.528 -1.536 24.150 1.00 98.06 92 GLY A O 1
ATOM 708 N N . ILE A 1 93 ? -17.150 -3.640 23.664 1.00 98.44 93 ILE A N 1
ATOM 709 C CA . ILE A 1 93 ? -17.784 -3.349 22.376 1.00 98.44 93 ILE A CA 1
ATOM 710 C C . ILE A 1 93 ? -18.963 -4.298 22.147 1.00 98.44 93 ILE A C 1
ATOM 712 O O . ILE A 1 93 ? -18.830 -5.510 22.293 1.00 98.44 93 ILE A O 1
ATOM 716 N N . ASN A 1 94 ? -20.127 -3.760 21.778 1.00 97.31 94 ASN A N 1
ATOM 717 C CA . ASN A 1 94 ? -21.352 -4.519 21.495 1.00 97.31 94 ASN A CA 1
ATOM 718 C C . ASN A 1 94 ? -21.722 -5.522 22.611 1.00 97.31 94 ASN A C 1
ATOM 720 O O . ASN A 1 94 ? -22.168 -6.633 22.338 1.00 97.31 94 ASN A O 1
ATOM 724 N N . GLY A 1 95 ? -21.516 -5.136 23.877 1.00 96.69 95 GLY A N 1
ATOM 725 C CA . GLY A 1 95 ? -21.785 -5.985 25.045 1.00 96.69 95 GLY A CA 1
ATOM 726 C C . GLY A 1 95 ? -20.701 -7.026 25.354 1.00 96.69 95 GLY A C 1
ATOM 727 O O . GLY A 1 95 ? -20.837 -7.770 26.321 1.00 96.69 95 GLY A O 1
ATOM 728 N N . VAL A 1 96 ? -19.617 -7.077 24.575 1.00 96.94 96 VAL A N 1
ATOM 729 C CA . VAL A 1 96 ? -18.456 -7.938 24.827 1.00 96.94 96 VAL A CA 1
ATOM 730 C C . VAL A 1 96 ? -17.380 -7.141 25.562 1.00 96.94 96 VAL A C 1
ATOM 732 O O . VAL A 1 96 ? -16.840 -6.178 25.021 1.00 96.94 96 VAL A O 1
ATOM 735 N N . SER A 1 97 ? -17.030 -7.563 26.780 1.00 96.25 97 SER A N 1
ATOM 736 C CA . SER A 1 97 ? -15.913 -6.971 27.531 1.00 96.25 97 SER A CA 1
ATOM 737 C C . SER A 1 97 ? -14.567 -7.273 26.865 1.00 96.25 97 SER A C 1
ATOM 739 O O . SER A 1 97 ? -14.330 -8.399 26.432 1.00 96.25 97 SER A O 1
ATOM 741 N N . LEU A 1 98 ? -13.661 -6.290 26.835 1.00 94.69 98 LEU A N 1
ATOM 742 C CA . LEU A 1 98 ? -12.285 -6.458 26.350 1.00 94.69 98 LEU A CA 1
ATOM 743 C C . LEU A 1 98 ? -11.349 -7.093 27.391 1.00 94.69 98 LEU A C 1
ATOM 745 O O . LEU A 1 98 ? -10.241 -7.510 27.051 1.00 94.69 98 LEU A O 1
ATOM 749 N N . LYS A 1 99 ? -11.767 -7.188 28.660 1.00 93.19 99 LYS A N 1
ATOM 750 C CA . LYS A 1 99 ? -10.943 -7.766 29.728 1.00 93.19 99 LYS A CA 1
ATOM 751 C C . LYS A 1 99 ? -10.606 -9.223 29.401 1.00 93.19 99 LYS A C 1
ATOM 753 O O . LYS A 1 99 ? -11.499 -10.037 29.187 1.00 93.19 99 LYS A O 1
ATOM 758 N N . GLY A 1 100 ? -9.318 -9.562 29.397 1.00 90.75 100 GLY A N 1
ATOM 759 C CA . GLY A 1 100 ? -8.875 -10.921 29.076 1.00 90.75 100 GLY A CA 1
ATOM 760 C C . GLY A 1 100 ? -8.772 -11.234 27.582 1.00 90.75 100 GLY A C 1
ATOM 761 O O . GLY A 1 100 ? -8.356 -12.338 27.237 1.00 90.75 100 GLY A O 1
ATOM 762 N N . LYS A 1 101 ? -9.123 -10.303 26.688 1.00 91.50 101 LYS A N 1
ATOM 763 C CA . LYS A 1 101 ? -9.218 -10.559 25.244 1.00 91.50 101 LYS A CA 1
ATOM 764 C C . LYS A 1 101 ? -8.199 -9.779 24.441 1.00 91.50 101 LYS A C 1
ATOM 766 O O . LYS A 1 101 ? -7.756 -8.711 24.850 1.00 91.50 101 LYS A O 1
ATOM 771 N N . ASN A 1 102 ? -7.861 -10.284 23.257 1.00 92.25 102 ASN A N 1
ATOM 772 C CA . ASN A 1 102 ? -7.097 -9.519 22.282 1.00 92.25 102 ASN A CA 1
ATOM 773 C C . ASN A 1 102 ? -7.980 -8.391 21.703 1.00 92.25 102 ASN A C 1
ATOM 775 O O . ASN A 1 102 ? -8.945 -8.686 20.982 1.00 92.25 102 ASN A O 1
ATOM 779 N N . PRO A 1 103 ? -7.669 -7.105 21.971 1.00 93.00 103 PRO A N 1
ATOM 780 C CA . PRO A 1 103 ? -8.503 -5.997 21.518 1.00 93.00 103 PRO A CA 1
ATOM 781 C C . PRO A 1 103 ? -8.530 -5.873 19.990 1.00 93.00 103 PRO A C 1
ATOM 783 O O . PRO A 1 103 ? -9.561 -5.480 19.451 1.00 93.00 103 PRO A O 1
ATOM 786 N N . PHE A 1 104 ? -7.465 -6.270 19.276 1.00 92.88 104 PHE A N 1
ATOM 787 C CA . PHE A 1 104 ? -7.453 -6.266 17.806 1.00 92.88 104 PHE A CA 1
ATOM 788 C C . PHE A 1 104 ? -8.526 -7.191 17.231 1.00 92.88 104 PHE A C 1
ATOM 790 O O . PHE A 1 104 ? -9.323 -6.786 16.388 1.00 92.88 104 PHE A O 1
ATOM 797 N N . VAL A 1 105 ? -8.570 -8.430 17.728 1.00 92.44 105 VAL A N 1
ATOM 798 C CA . VAL A 1 105 ? -9.513 -9.454 17.261 1.00 92.44 105 VAL A CA 1
ATOM 799 C C . VAL A 1 105 ? -10.936 -9.088 17.672 1.00 92.44 105 VAL A C 1
ATOM 801 O O . VAL A 1 105 ? -11.851 -9.151 16.858 1.00 92.44 105 VAL A O 1
ATOM 804 N N . THR A 1 106 ? -11.125 -8.654 18.920 1.00 94.88 106 THR A N 1
ATOM 805 C CA . THR A 1 106 ? -12.463 -8.348 19.445 1.00 94.88 106 THR A CA 1
ATOM 806 C C . THR A 1 106 ? -13.096 -7.164 18.712 1.00 94.88 106 THR A C 1
ATOM 808 O O . THR A 1 106 ? -14.245 -7.256 18.278 1.00 94.88 106 THR A O 1
ATOM 811 N N . LEU A 1 107 ? -12.342 -6.079 18.499 1.00 96.44 107 LEU A N 1
ATOM 812 C CA . LEU A 1 107 ? -12.826 -4.923 17.742 1.00 96.44 107 LEU A CA 1
ATOM 813 C C . LEU A 1 107 ? -12.995 -5.230 16.250 1.00 96.44 107 LEU A C 1
ATOM 815 O O . LEU A 1 107 ? -13.981 -4.795 15.662 1.00 96.44 107 LEU A O 1
ATOM 819 N N . GLY A 1 108 ? -12.085 -6.002 15.646 1.00 95.25 108 GLY A N 1
ATOM 820 C CA . GLY A 1 108 ? -12.189 -6.412 14.242 1.00 95.25 108 GLY A CA 1
ATOM 821 C C . GLY A 1 108 ? -13.419 -7.281 13.962 1.00 95.25 108 GLY A C 1
ATOM 822 O O . GLY A 1 108 ? -14.121 -7.065 12.972 1.00 95.25 108 GLY A O 1
ATOM 823 N N . ASN A 1 109 ? -13.744 -8.206 14.868 1.00 95.44 109 ASN A N 1
ATOM 824 C CA . ASN A 1 109 ? -14.956 -9.022 14.781 1.00 95.44 109 ASN A CA 1
ATOM 825 C C . ASN A 1 109 ? -16.220 -8.168 14.935 1.00 95.44 109 ASN A C 1
ATOM 827 O O . ASN A 1 109 ? -17.166 -8.322 14.162 1.00 95.44 109 ASN A O 1
ATOM 831 N N . ALA A 1 110 ? -16.228 -7.237 15.896 1.00 97.62 110 ALA A N 1
ATOM 832 C CA . ALA A 1 110 ? -17.347 -6.320 16.089 1.00 97.62 110 ALA A CA 1
ATOM 833 C C . ALA A 1 110 ? -17.566 -5.410 14.869 1.00 97.62 110 ALA A C 1
ATOM 835 O O . ALA A 1 110 ? -18.707 -5.219 14.452 1.00 97.62 110 ALA A O 1
ATOM 836 N N . LEU A 1 111 ? -16.485 -4.898 14.269 1.00 97.44 111 LEU A N 1
ATOM 837 C CA . LEU A 1 111 ? -16.522 -4.122 13.030 1.00 97.44 111 LEU A CA 1
ATOM 838 C C . LEU A 1 111 ? -17.095 -4.954 11.877 1.00 97.44 111 LEU A C 1
ATOM 840 O O . LEU A 1 111 ? -18.055 -4.533 11.240 1.00 97.44 111 LEU A O 1
ATOM 844 N N . THR A 1 112 ? -16.562 -6.159 11.661 1.00 96.12 112 THR A N 1
ATOM 845 C CA . THR A 1 112 ? -16.999 -7.057 10.580 1.00 96.12 112 THR A CA 1
ATOM 846 C C . THR A 1 112 ? -18.483 -7.398 10.697 1.00 96.12 112 THR A C 1
ATOM 848 O O . THR A 1 112 ? -19.204 -7.371 9.701 1.00 96.12 112 THR A O 1
ATOM 851 N N . ASN A 1 113 ? -18.962 -7.680 11.913 1.00 97.31 113 ASN A N 1
ATOM 852 C CA . ASN A 1 113 ? -20.375 -7.950 12.161 1.00 97.31 113 ASN A CA 1
ATOM 853 C C . ASN A 1 113 ? -21.251 -6.706 11.936 1.00 97.31 113 ASN A C 1
ATOM 855 O O . ASN A 1 113 ? -22.313 -6.809 11.321 1.00 97.31 113 ASN A O 1
ATOM 859 N N . ALA A 1 114 ? -20.802 -5.532 12.387 1.00 97.88 114 ALA A N 1
ATOM 860 C CA . ALA A 1 114 ? -21.524 -4.282 12.189 1.00 97.88 114 ALA A CA 1
ATOM 861 C C . ALA A 1 114 ? -21.645 -3.931 10.697 1.00 97.88 114 ALA A C 1
ATOM 863 O O . ALA A 1 114 ? -22.743 -3.613 10.245 1.00 97.88 114 ALA A O 1
ATOM 864 N N . GLU A 1 115 ? -20.568 -4.059 9.919 1.00 97.56 115 GLU A N 1
ATOM 865 C CA . GLU A 1 115 ? -20.580 -3.856 8.462 1.00 97.56 115 GLU A CA 1
ATOM 866 C C . GLU A 1 115 ? -21.500 -4.847 7.735 1.00 97.56 115 GLU A C 1
ATOM 868 O O . GLU A 1 115 ? -22.031 -4.514 6.677 1.00 97.56 115 GLU A O 1
ATOM 873 N N . ALA A 1 116 ? -21.706 -6.043 8.296 1.00 97.50 116 ALA A N 1
ATOM 874 C CA . ALA A 1 116 ? -22.564 -7.076 7.725 1.00 97.50 116 ALA A CA 1
ATOM 875 C C . ALA A 1 116 ? -24.055 -6.915 8.039 1.00 97.50 116 ALA A C 1
ATOM 877 O O . ALA A 1 116 ? -24.884 -7.478 7.329 1.00 97.50 116 ALA A O 1
ATOM 878 N N . THR A 1 117 ? -24.401 -6.184 9.099 1.00 95.69 117 THR A N 1
ATOM 879 C CA . THR A 1 117 ? -25.761 -6.179 9.650 1.00 95.69 117 THR A CA 1
ATOM 880 C C . THR A 1 117 ? -26.352 -4.773 9.712 1.00 95.69 117 THR A C 1
ATOM 882 O O . THR A 1 117 ? -27.000 -4.325 8.774 1.00 95.69 117 THR A O 1
ATOM 885 N N . HIS A 1 118 ? -26.162 -4.071 10.827 1.00 93.62 118 HIS A N 1
ATOM 886 C CA . HIS A 1 118 ? -26.878 -2.843 11.165 1.00 93.62 118 HIS A CA 1
ATOM 887 C C . HIS A 1 118 ? -25.984 -1.600 11.208 1.00 93.62 118 HIS A C 1
ATOM 889 O O . HIS A 1 118 ? -26.461 -0.526 11.569 1.00 93.62 118 HIS A O 1
ATOM 895 N N . GLY A 1 119 ? -24.686 -1.729 10.923 1.00 97.38 119 GLY A N 1
ATOM 896 C CA . GLY A 1 119 ? -23.749 -0.607 10.879 1.00 97.38 119 GLY A CA 1
ATOM 897 C C . GLY A 1 119 ? -23.623 0.127 12.213 1.00 97.38 119 GLY A C 1
ATOM 898 O O . GLY A 1 119 ? -23.473 1.342 12.232 1.00 97.38 119 GLY A O 1
ATOM 899 N N . ARG A 1 120 ? -23.741 -0.569 13.354 1.00 97.56 120 ARG A N 1
ATOM 900 C CA . ARG A 1 120 ? -23.634 0.055 14.688 1.00 97.56 120 ARG A CA 1
ATOM 901 C C . ARG A 1 120 ? -22.555 -0.621 15.511 1.00 97.56 120 ARG A C 1
ATOM 903 O O . ARG A 1 120 ? -22.549 -1.840 15.636 1.00 97.56 120 ARG A O 1
ATOM 910 N N . MET A 1 121 ? -21.705 0.196 16.110 1.00 98.19 121 MET A N 1
ATOM 911 C CA . MET A 1 121 ? -20.693 -0.202 17.077 1.00 98.19 121 MET A CA 1
ATOM 912 C C . MET A 1 121 ? -20.968 0.548 18.381 1.00 98.19 121 MET A C 1
ATOM 914 O O . MET A 1 121 ? -20.919 1.777 18.403 1.00 98.19 121 MET A O 1
ATOM 918 N N . ILE A 1 122 ? -21.321 -0.178 19.441 1.00 98.44 122 ILE A N 1
ATOM 919 C CA . ILE A 1 122 ? -21.661 0.374 20.757 1.00 98.44 122 ILE A CA 1
ATOM 920 C C . ILE A 1 122 ? -20.484 0.121 21.692 1.00 98.44 122 ILE A C 1
ATOM 922 O O . ILE A 1 122 ? -20.302 -0.994 22.176 1.00 98.44 122 ILE A O 1
ATOM 926 N N . PHE A 1 123 ? -19.676 1.147 21.911 1.00 98.69 123 PHE A N 1
ATOM 927 C CA . PHE A 1 123 ? -18.498 1.100 22.764 1.00 98.69 123 PHE A CA 1
ATOM 928 C C . PHE A 1 123 ? -18.899 1.305 24.221 1.00 98.69 123 PHE A C 1
ATOM 930 O O . PHE A 1 123 ? -19.640 2.238 24.526 1.00 98.69 123 PHE A O 1
ATOM 937 N N . ASP A 1 124 ? -18.378 0.472 25.114 1.00 98.56 124 ASP A N 1
ATOM 938 C CA . ASP A 1 124 ? -18.402 0.737 26.549 1.00 98.56 124 ASP A CA 1
ATOM 939 C C . ASP A 1 124 ? -17.171 1.586 26.885 1.00 98.56 124 ASP A C 1
ATOM 941 O O . ASP A 1 124 ? -16.034 1.185 26.605 1.00 98.56 124 ASP A O 1
ATOM 945 N N . VAL A 1 125 ? -17.405 2.788 27.413 1.00 98.56 125 VAL A N 1
ATOM 946 C CA . VAL A 1 125 ? -16.379 3.815 27.612 1.00 98.56 125 VAL A CA 1
ATOM 947 C C . VAL A 1 125 ? -16.363 4.266 29.063 1.00 98.56 125 VAL A C 1
ATOM 949 O O . VAL A 1 125 ? -17.387 4.679 29.604 1.00 98.56 125 VAL A O 1
ATOM 952 N N . THR A 1 126 ? -15.180 4.258 29.660 1.00 98.44 126 THR A N 1
ATOM 953 C CA . THR A 1 126 ? -14.915 4.800 30.992 1.00 98.44 126 THR A CA 1
ATOM 954 C C . THR A 1 126 ? -14.076 6.072 30.860 1.00 98.44 126 THR A C 1
ATOM 956 O O . THR A 1 126 ? -13.132 6.114 30.066 1.00 98.44 126 THR A O 1
ATOM 959 N N . SER A 1 127 ? -14.398 7.119 31.624 1.00 97.19 127 SER A N 1
ATOM 960 C CA . SER A 1 127 ? -13.600 8.351 31.636 1.00 97.19 127 SER A CA 1
ATOM 961 C C . SER A 1 127 ? -12.159 8.092 32.102 1.00 97.19 127 SER A C 1
ATOM 963 O O . SER A 1 127 ? -11.913 7.134 32.839 1.00 97.19 127 SER A O 1
ATOM 965 N N . PRO A 1 128 ? -11.188 8.949 31.730 1.00 95.25 128 PRO A N 1
ATOM 966 C CA . PRO A 1 128 ? -9.783 8.748 32.095 1.00 95.25 128 PRO A CA 1
ATOM 967 C C . PRO A 1 128 ? -9.536 8.626 33.607 1.00 95.25 128 PRO A C 1
ATOM 969 O O . PRO A 1 128 ? -8.584 7.970 34.024 1.00 95.25 128 PRO A O 1
ATOM 972 N N . ASP A 1 129 ? -10.379 9.267 34.420 1.00 94.12 129 ASP A N 1
ATOM 973 C CA . ASP A 1 129 ? -10.323 9.254 35.884 1.00 94.12 129 ASP A CA 1
ATOM 974 C C . ASP A 1 129 ? -11.128 8.112 36.531 1.00 94.12 129 ASP A C 1
ATOM 976 O O . ASP A 1 129 ? -11.166 8.013 37.756 1.00 94.12 129 ASP A O 1
ATOM 980 N N . GLY A 1 130 ? -11.776 7.258 35.730 1.00 93.50 130 GLY A N 1
ATOM 981 C CA . GLY A 1 130 ? -12.553 6.113 36.203 1.00 93.50 130 GLY A CA 1
ATOM 982 C C . GLY A 1 130 ? -13.901 6.459 36.840 1.00 93.50 130 GLY A C 1
ATOM 983 O O . GLY A 1 130 ? -14.550 5.568 37.377 1.00 93.50 130 GLY A O 1
ATOM 984 N N . LYS A 1 131 ? -14.325 7.730 36.828 1.00 94.31 131 LYS A N 1
ATOM 985 C CA . LYS A 1 131 ? -15.506 8.181 37.587 1.00 94.31 131 LYS A CA 1
ATOM 986 C C . LYS A 1 131 ? -16.825 8.080 36.837 1.00 94.31 131 LYS A C 1
ATOM 988 O O . LYS A 1 131 ? -17.877 8.140 37.467 1.00 94.31 131 LYS A O 1
ATOM 993 N N . SER A 1 132 ? -16.788 7.978 35.513 1.00 96.31 132 SER A N 1
ATOM 994 C CA . SER A 1 132 ? -17.993 7.879 34.695 1.00 96.31 132 SER A CA 1
ATOM 995 C C . SER A 1 132 ? -17.869 6.767 33.670 1.00 96.31 132 SER A C 1
ATOM 997 O O . SER A 1 132 ? -16.810 6.564 33.077 1.00 96.31 132 SER A O 1
ATOM 999 N N . GLU A 1 133 ? -18.977 6.067 33.463 1.00 97.69 133 GLU A N 1
ATOM 1000 C CA . GLU A 1 133 ? -19.126 5.030 32.453 1.00 97.69 133 GLU A CA 1
ATOM 1001 C C . GLU A 1 133 ? -20.294 5.399 31.546 1.00 97.69 133 GLU A C 1
ATOM 1003 O O . GLU A 1 133 ? -21.332 5.883 32.006 1.00 97.69 133 GLU A O 1
ATOM 1008 N N . ARG A 1 134 ? -20.124 5.189 30.244 1.00 98.12 134 ARG A N 1
ATOM 1009 C CA . ARG A 1 134 ? -21.154 5.467 29.246 1.00 98.12 134 ARG A CA 1
ATOM 1010 C C . ARG A 1 134 ? -21.054 4.506 28.072 1.00 98.12 134 ARG A C 1
ATOM 1012 O O . ARG A 1 134 ? -20.016 3.892 27.834 1.00 98.12 134 ARG A O 1
ATOM 1019 N N . LYS A 1 135 ? -22.145 4.413 27.315 1.00 98.38 135 LYS A N 1
ATOM 1020 C CA . LYS A 1 135 ? -22.179 3.713 26.031 1.00 98.38 135 LYS A CA 1
ATOM 1021 C C . LYS A 1 135 ? -22.128 4.728 24.901 1.00 98.38 135 LYS A C 1
ATOM 1023 O O . LYS A 1 135 ? -23.022 5.562 24.800 1.00 98.38 135 LYS A O 1
ATOM 1028 N N . GLU A 1 136 ? -21.134 4.611 24.032 1.00 98.31 136 GLU A N 1
ATOM 1029 C CA . GLU A 1 136 ? -21.000 5.453 22.845 1.00 98.31 136 GLU A CA 1
ATOM 1030 C C . GLU A 1 136 ? -21.351 4.681 21.580 1.00 98.31 136 GLU A C 1
ATOM 1032 O O . GLU A 1 136 ? -20.755 3.650 21.275 1.00 98.31 136 GLU A O 1
ATOM 1037 N N . THR A 1 137 ? -22.326 5.180 20.819 1.00 98.38 137 THR A N 1
ATOM 1038 C CA . THR A 1 137 ? -22.758 4.532 19.574 1.00 98.38 137 THR A CA 1
ATOM 1039 C C . THR A 1 137 ? -22.148 5.218 18.354 1.00 98.38 137 THR A C 1
ATOM 1041 O O . THR A 1 137 ? -22.458 6.365 18.013 1.00 98.38 137 THR A O 1
ATOM 1044 N N . VAL A 1 138 ? -21.330 4.471 17.619 1.00 98.38 138 VAL A N 1
ATOM 1045 C CA . VAL A 1 138 ? -20.780 4.872 16.322 1.00 98.38 138 VAL A CA 1
ATOM 1046 C C . VAL A 1 138 ? -21.544 4.155 15.211 1.00 98.38 138 VAL A C 1
ATOM 1048 O O . VAL A 1 138 ? -21.708 2.936 15.249 1.00 98.38 138 VAL A O 1
ATOM 1051 N N . ARG A 1 139 ? -22.039 4.919 14.229 1.00 98.19 139 ARG A N 1
ATOM 1052 C CA . ARG A 1 139 ? -22.732 4.382 13.051 1.00 98.19 139 ARG A CA 1
ATOM 1053 C C . ARG A 1 139 ? -21.784 4.357 11.863 1.00 98.19 139 ARG A C 1
ATOM 1055 O O . ARG A 1 139 ? -21.294 5.408 11.480 1.00 98.19 139 ARG A O 1
ATOM 1062 N N . ILE A 1 140 ? -21.548 3.186 11.296 1.00 97.31 140 ILE A N 1
ATOM 1063 C CA . ILE A 1 140 ? -20.635 2.968 10.171 1.00 97.31 140 ILE A CA 1
ATOM 1064 C C . ILE A 1 140 ? -21.406 2.499 8.928 1.00 97.31 140 ILE A C 1
ATOM 1066 O O . ILE A 1 140 ? -22.515 1.975 9.074 1.00 97.31 140 ILE A O 1
ATOM 1070 N N . PRO A 1 141 ? -20.841 2.657 7.718 1.00 95.69 141 PRO A N 1
ATOM 1071 C CA . PRO A 1 141 ? -21.438 2.119 6.501 1.00 95.69 141 PRO A CA 1
ATOM 1072 C C . PRO A 1 141 ? -21.678 0.605 6.579 1.00 95.69 141 PRO A C 1
ATOM 1074 O O . PRO A 1 141 ? -20.858 -0.147 7.107 1.00 95.69 141 PRO A O 1
ATOM 1077 N N . ILE A 1 142 ? -22.803 0.155 6.022 1.00 96.75 142 ILE A N 1
ATOM 1078 C CA . ILE A 1 142 ? -23.121 -1.268 5.871 1.00 96.75 142 ILE A CA 1
ATOM 1079 C C . ILE A 1 142 ? -22.591 -1.718 4.510 1.00 96.75 142 ILE A C 1
ATOM 1081 O O . ILE A 1 142 ? -23.051 -1.251 3.467 1.00 96.75 142 ILE A O 1
ATOM 1085 N N . LEU A 1 143 ? -21.629 -2.637 4.518 1.00 96.12 143 LEU A N 1
ATOM 1086 C CA . LEU A 1 143 ? -21.021 -3.176 3.300 1.00 96.12 143 LEU A CA 1
ATOM 1087 C C . LEU A 1 143 ? -21.604 -4.547 2.921 1.00 96.12 143 LEU A C 1
ATOM 1089 O O . LEU A 1 143 ? -21.639 -4.884 1.738 1.00 96.12 143 LEU A O 1
ATOM 1093 N N . GLY A 1 144 ? -22.141 -5.289 3.891 1.00 96.56 144 GLY A N 1
ATOM 1094 C CA . GLY A 1 144 ? -22.561 -6.685 3.754 1.00 96.56 144 GLY A CA 1
ATOM 1095 C C . GLY A 1 144 ? -21.584 -7.642 4.444 1.00 96.56 144 GLY A C 1
ATOM 1096 O O . GLY A 1 144 ? -20.596 -7.216 5.042 1.00 96.56 144 GLY A O 1
ATOM 1097 N N . ALA A 1 145 ? -21.879 -8.939 4.425 1.00 97.06 145 ALA A N 1
ATOM 1098 C CA . ALA A 1 145 ? -20.971 -9.959 4.945 1.00 97.06 145 ALA A CA 1
ATOM 1099 C C . ALA A 1 145 ? -19.882 -10.301 3.916 1.00 97.06 145 ALA A C 1
ATOM 1101 O O . ALA A 1 145 ? -20.069 -10.120 2.711 1.00 97.06 145 ALA A O 1
ATOM 1102 N N . TYR A 1 146 ? -18.749 -10.824 4.386 1.00 96.38 146 TYR A N 1
ATOM 1103 C CA . TYR A 1 146 ? -17.822 -11.515 3.493 1.00 96.38 146 TYR A CA 1
ATOM 1104 C C . TYR A 1 146 ? -18.448 -12.836 3.029 1.00 96.38 146 TYR A C 1
ATOM 1106 O O . TYR A 1 146 ? -19.079 -13.523 3.831 1.00 96.38 146 TYR A O 1
ATOM 1114 N N . SER A 1 147 ? -18.294 -13.170 1.745 1.00 96.25 147 SER A N 1
ATOM 1115 C CA . SER A 1 147 ? -18.732 -14.463 1.210 1.00 96.25 147 SER A CA 1
ATOM 1116 C C . SER A 1 147 ? -17.715 -15.555 1.545 1.00 96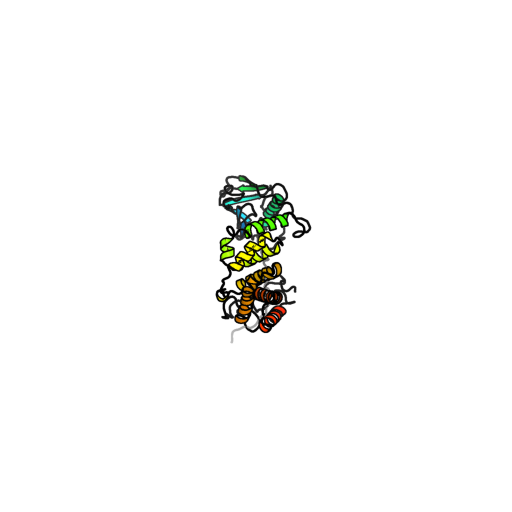.25 147 SER A C 1
ATOM 1118 O O . SER A 1 147 ? -16.559 -15.267 1.858 1.00 96.25 147 SER A O 1
ATOM 1120 N N . GLU A 1 148 ? -18.127 -16.819 1.445 1.00 95.81 148 GLU A N 1
ATOM 1121 C CA . GLU A 1 148 ? -17.244 -17.972 1.686 1.00 95.81 148 GLU A CA 1
ATOM 1122 C C . GLU A 1 148 ? -16.061 -18.037 0.708 1.00 95.81 148 GLU A C 1
ATOM 1124 O O . GLU A 1 148 ? -15.015 -18.588 1.033 1.00 95.81 148 GLU A O 1
ATOM 1129 N N . THR A 1 149 ? -16.206 -17.443 -0.479 1.00 94.75 149 THR A N 1
ATOM 1130 C CA . THR A 1 149 ? -15.179 -17.417 -1.530 1.00 94.75 149 THR A CA 1
ATOM 1131 C C . THR A 1 149 ? -14.341 -16.141 -1.530 1.00 94.75 149 THR A C 1
ATOM 1133 O O . THR A 1 149 ? -13.609 -15.894 -2.490 1.00 94.75 149 THR A O 1
ATOM 1136 N N . TRP A 1 150 ? -14.443 -15.314 -0.483 1.00 92.44 150 TRP A N 1
ATOM 1137 C CA . TRP A 1 150 ? -13.682 -14.071 -0.368 1.00 92.44 150 TRP A CA 1
ATOM 1138 C C . TRP A 1 150 ? -12.177 -14.277 -0.673 1.00 92.44 150 TRP A C 1
ATOM 1140 O O . TRP A 1 150 ? -11.589 -15.250 -0.201 1.00 92.44 150 TRP A O 1
ATOM 1150 N N . PRO A 1 151 ? -11.522 -13.363 -1.422 1.00 91.88 151 PRO A N 1
ATOM 1151 C CA . PRO A 1 151 ? -12.063 -12.104 -1.941 1.00 91.88 151 PRO A CA 1
ATOM 1152 C C . PRO A 1 151 ? -12.882 -12.228 -3.233 1.00 91.88 151 PRO A C 1
ATOM 1154 O O . PRO A 1 151 ? -13.502 -11.242 -3.631 1.00 91.88 151 PRO A O 1
ATOM 1157 N N . LEU A 1 152 ? -12.926 -13.406 -3.860 1.00 91.19 152 LEU A N 1
ATOM 1158 C CA . LEU A 1 152 ? -13.633 -13.647 -5.119 1.00 91.19 152 LEU A CA 1
ATOM 1159 C C . LEU A 1 152 ? -15.148 -13.771 -4.887 1.00 91.19 152 LEU A C 1
ATOM 1161 O O . LEU A 1 152 ? -15.591 -14.333 -3.886 1.00 91.19 152 LEU A O 1
ATOM 1165 N N . ASN A 1 153 ? -15.961 -13.270 -5.823 1.00 93.88 153 ASN A N 1
ATOM 1166 C CA . ASN A 1 153 ? -17.432 -13.339 -5.761 1.00 93.88 153 ASN A CA 1
ATOM 1167 C C . ASN A 1 153 ? -18.004 -12.839 -4.416 1.00 93.88 153 ASN A C 1
ATOM 1169 O O . ASN A 1 153 ? -18.757 -13.536 -3.733 1.00 93.88 153 ASN A O 1
ATOM 1173 N N . CYS A 1 154 ? -17.592 -11.642 -3.993 1.00 97.25 154 CYS A N 1
ATOM 1174 C CA . CYS A 1 154 ? -18.000 -11.047 -2.723 1.00 97.25 154 CYS A CA 1
ATOM 1175 C C . CYS A 1 154 ? -18.459 -9.597 -2.913 1.00 97.25 154 CYS A C 1
ATOM 1177 O O . CYS A 1 154 ? -17.646 -8.728 -3.230 1.00 97.25 154 CYS A O 1
ATOM 1179 N N . ASP A 1 155 ? -19.737 -9.315 -2.639 1.00 96.62 155 ASP A N 1
ATOM 1180 C CA . ASP A 1 155 ? -20.303 -7.962 -2.760 1.00 96.62 155 ASP A CA 1
ATOM 1181 C C . ASP A 1 155 ? -19.606 -6.952 -1.844 1.00 96.62 155 ASP A C 1
ATOM 1183 O O . ASP A 1 155 ? -19.376 -5.809 -2.238 1.00 96.62 155 ASP A O 1
ATOM 1187 N N . LYS A 1 156 ? -19.215 -7.373 -0.633 1.00 96.81 156 LYS A N 1
ATOM 1188 C CA . LYS A 1 156 ? -18.431 -6.524 0.270 1.00 96.81 156 LYS A CA 1
ATOM 1189 C C . LYS A 1 156 ? -17.071 -6.172 -0.334 1.00 96.81 156 LYS A C 1
ATOM 1191 O O . LYS A 1 156 ? -16.716 -4.998 -0.339 1.00 96.81 156 LYS A O 1
ATOM 1196 N N . SER A 1 157 ? -16.327 -7.151 -0.861 1.00 96.38 157 SER A N 1
ATOM 1197 C CA . SER A 1 157 ? -15.048 -6.880 -1.538 1.00 96.38 157 SER A CA 1
ATOM 1198 C C . SER A 1 157 ? -15.228 -5.938 -2.715 1.00 96.38 157 SER A C 1
ATOM 1200 O O . SER A 1 157 ? -14.452 -5.000 -2.858 1.00 96.38 157 SER A O 1
ATOM 1202 N N . LYS A 1 158 ? -16.269 -6.161 -3.526 1.00 95.81 158 LYS A N 1
ATOM 1203 C CA . LYS A 1 158 ? -16.576 -5.326 -4.685 1.00 95.81 158 LYS A CA 1
ATOM 1204 C C . LYS A 1 158 ? -16.801 -3.870 -4.276 1.00 95.81 158 LYS A C 1
ATOM 1206 O O . LYS A 1 158 ? -16.134 -2.997 -4.814 1.00 95.81 158 LYS A O 1
ATOM 1211 N N . LYS A 1 159 ? -17.622 -3.619 -3.250 1.00 95.88 159 LYS A N 1
ATOM 1212 C CA . LYS A 1 159 ? -17.848 -2.265 -2.713 1.00 95.88 159 LYS A CA 1
ATOM 1213 C C . LYS A 1 159 ? -16.574 -1.618 -2.174 1.00 95.88 159 LYS A C 1
ATOM 1215 O O . LYS A 1 159 ? -16.372 -0.429 -2.379 1.00 95.88 159 LYS A O 1
ATOM 1220 N N . ILE A 1 160 ? -15.720 -2.378 -1.480 1.00 95.62 160 ILE A N 1
ATOM 1221 C CA . ILE A 1 160 ? -14.434 -1.863 -0.978 1.00 95.62 160 ILE A CA 1
ATOM 1222 C C . ILE A 1 160 ? -13.535 -1.451 -2.150 1.00 95.62 160 ILE A C 1
ATOM 1224 O O . ILE A 1 160 ? -12.936 -0.380 -2.105 1.00 95.62 160 ILE A O 1
ATOM 1228 N N . ILE A 1 161 ? -13.465 -2.275 -3.201 1.00 96.25 161 ILE A N 1
ATOM 1229 C CA . ILE A 1 161 ? -12.694 -1.979 -4.415 1.00 96.25 161 ILE A CA 1
ATOM 1230 C C . ILE A 1 161 ? -13.257 -0.742 -5.121 1.00 96.25 161 ILE A C 1
ATOM 1232 O O . ILE A 1 161 ? -12.485 0.148 -5.455 1.00 96.25 161 ILE A O 1
ATOM 1236 N N . GLU A 1 162 ? -14.575 -0.657 -5.310 1.00 95.81 162 GLU A N 1
ATOM 1237 C CA . GLU A 1 162 ? -15.244 0.485 -5.951 1.00 95.81 162 GLU A CA 1
ATOM 1238 C C . GLU A 1 162 ? -14.982 1.790 -5.185 1.00 95.81 162 GLU A C 1
ATOM 1240 O O . GLU A 1 162 ? -14.487 2.751 -5.767 1.00 95.81 162 GLU A O 1
ATOM 1245 N N . GLN A 1 163 ? -15.200 1.802 -3.866 1.00 95.62 163 GLN A N 1
ATOM 1246 C CA . GLN A 1 163 ? -14.965 2.984 -3.027 1.00 95.62 163 GLN A CA 1
ATOM 1247 C C . GLN A 1 163 ? -13.493 3.407 -3.016 1.00 95.62 163 GLN A C 1
ATOM 1249 O O . GLN A 1 163 ? -13.183 4.596 -3.086 1.00 95.62 163 GLN A O 1
ATOM 1254 N N . ALA A 1 164 ? -12.570 2.444 -2.937 1.00 95.81 164 ALA A N 1
ATOM 1255 C CA . ALA A 1 164 ? -11.147 2.741 -3.014 1.00 95.81 164 ALA A CA 1
ATOM 1256 C C . ALA A 1 164 ? -10.779 3.301 -4.396 1.00 95.81 164 ALA A C 1
ATOM 1258 O O . ALA A 1 164 ? -10.039 4.277 -4.478 1.00 95.81 164 ALA A O 1
ATOM 1259 N N . ALA A 1 165 ? -11.302 2.724 -5.479 1.00 97.25 165 ALA A N 1
ATOM 1260 C CA . ALA A 1 165 ? -11.011 3.173 -6.835 1.00 97.25 165 ALA A CA 1
ATOM 1261 C C . ALA A 1 165 ? -11.544 4.586 -7.093 1.00 97.25 165 ALA A C 1
ATOM 1263 O O . ALA A 1 165 ? -10.815 5.409 -7.635 1.00 97.25 165 ALA A O 1
ATOM 1264 N N . GLU A 1 166 ? -12.752 4.906 -6.629 1.00 95.88 166 GLU A N 1
ATOM 1265 C CA . GLU A 1 166 ? -13.293 6.270 -6.658 1.00 95.88 166 GLU A CA 1
ATOM 1266 C C . GLU A 1 166 ? -12.404 7.256 -5.890 1.00 95.88 166 GLU A C 1
ATOM 1268 O O . GLU A 1 166 ? -12.035 8.300 -6.430 1.00 95.88 166 GLU A O 1
ATOM 1273 N N . PHE A 1 167 ? -11.994 6.907 -4.665 1.00 95.38 167 PHE A N 1
ATOM 1274 C CA . PHE A 1 167 ? -11.122 7.754 -3.850 1.00 95.38 167 PHE A CA 1
ATOM 1275 C C . PHE A 1 167 ? -9.779 8.030 -4.535 1.00 95.38 167 PHE A C 1
ATOM 1277 O O . PHE A 1 167 ? -9.328 9.174 -4.586 1.00 95.38 167 PHE A O 1
ATOM 1284 N N . PHE A 1 168 ? -9.144 6.985 -5.066 1.00 95.50 168 PHE A N 1
ATOM 1285 C CA . PHE A 1 168 ? -7.835 7.088 -5.699 1.00 95.50 168 PHE A CA 1
ATOM 1286 C C . PHE A 1 168 ? -7.888 7.740 -7.083 1.00 95.50 168 PHE A C 1
ATOM 1288 O O . PHE A 1 168 ? -6.928 8.401 -7.473 1.00 95.50 168 PHE A O 1
ATOM 1295 N N . ALA A 1 169 ? -8.980 7.585 -7.831 1.00 94.88 169 ALA A N 1
ATOM 1296 C CA . ALA A 1 169 ? -9.157 8.222 -9.134 1.00 94.88 169 ALA A CA 1
ATOM 1297 C C . ALA A 1 169 ? -9.329 9.746 -9.030 1.00 94.88 169 ALA A C 1
ATOM 1299 O O . ALA A 1 169 ? -8.978 10.472 -9.964 1.00 94.88 169 ALA A O 1
ATOM 1300 N N . ASP A 1 170 ? -9.834 10.239 -7.898 1.00 92.25 170 ASP A N 1
ATOM 1301 C CA . ASP A 1 170 ? -9.941 11.666 -7.626 1.00 92.25 170 ASP A CA 1
ATOM 1302 C C . ASP A 1 170 ? -8.577 12.264 -7.245 1.00 92.25 170 ASP A C 1
ATOM 1304 O O . ASP A 1 170 ? -8.024 12.053 -6.160 1.00 92.25 170 ASP A O 1
ATOM 1308 N N . LYS A 1 171 ? -8.033 13.074 -8.158 1.00 81.44 171 LYS A N 1
ATOM 1309 C CA . LYS A 1 171 ? -6.744 13.747 -7.975 1.00 81.44 171 LYS A CA 1
ATOM 1310 C C . LYS A 1 171 ? -6.722 14.701 -6.787 1.00 81.44 171 LYS A C 1
ATOM 1312 O O . LYS A 1 171 ? -5.646 14.915 -6.244 1.00 81.44 171 LYS A O 1
ATOM 1317 N N . THR A 1 172 ? -7.857 15.264 -6.377 1.00 87.44 172 THR A N 1
ATOM 1318 C CA . THR A 1 172 ? -7.899 16.181 -5.228 1.00 87.44 172 THR A CA 1
ATOM 1319 C C . THR A 1 172 ? -7.632 15.445 -3.915 1.00 87.44 172 THR A C 1
ATOM 1321 O O . THR A 1 172 ? -6.939 15.967 -3.045 1.00 87.44 172 THR A O 1
ATOM 1324 N N . ASN A 1 173 ? -8.071 14.188 -3.812 1.00 86.62 173 ASN A N 1
ATOM 1325 C CA . ASN A 1 173 ? -7.816 13.332 -2.653 1.00 86.62 173 ASN A CA 1
ATOM 1326 C C . ASN A 1 173 ? -6.365 12.832 -2.600 1.00 86.62 173 ASN A C 1
ATOM 1328 O O . ASN A 1 173 ? -5.826 12.577 -1.523 1.00 86.62 173 ASN A O 1
ATOM 1332 N N . CYS A 1 174 ? -5.736 12.683 -3.767 1.00 87.00 174 CYS A N 1
ATOM 1333 C CA . CYS A 1 174 ? -4.452 12.004 -3.929 1.00 87.00 174 CYS A CA 1
ATOM 1334 C C . CYS A 1 174 ? -3.369 12.886 -4.573 1.00 87.00 174 CYS A C 1
ATOM 1336 O O . CYS A 1 174 ? -2.413 12.365 -5.148 1.00 87.00 174 CYS A O 1
ATOM 1338 N N . GLU A 1 175 ? -3.477 14.213 -4.483 1.00 87.00 175 GLU A N 1
ATOM 1339 C CA . GLU A 1 175 ? -2.572 15.140 -5.177 1.00 87.00 175 GLU A CA 1
ATOM 1340 C C . GLU A 1 175 ? -1.102 14.879 -4.821 1.00 87.00 175 GLU A C 1
ATOM 1342 O O . GLU A 1 175 ? -0.254 14.755 -5.703 1.00 87.00 175 GLU A O 1
ATOM 1347 N N . THR A 1 176 ? -0.791 14.723 -3.533 1.00 85.88 176 THR A N 1
ATOM 1348 C CA . THR A 1 176 ? 0.576 14.450 -3.060 1.00 85.88 176 THR A CA 1
ATOM 1349 C C . THR A 1 176 ? 1.090 13.084 -3.515 1.00 85.88 176 THR A C 1
ATOM 1351 O O . THR A 1 176 ? 2.272 12.946 -3.831 1.00 85.88 176 THR A O 1
ATOM 1354 N N . VAL A 1 177 ? 0.202 12.090 -3.599 1.00 86.69 177 VAL A N 1
ATOM 1355 C CA . VAL A 1 177 ? 0.503 10.738 -4.088 1.00 86.69 177 VAL A CA 1
ATOM 1356 C C . VAL A 1 177 ? 0.888 10.786 -5.567 1.00 86.69 177 VAL A C 1
ATOM 1358 O O . VAL A 1 177 ? 1.929 10.248 -5.946 1.00 86.69 177 VAL A O 1
ATOM 1361 N N . TYR A 1 178 ? 0.098 11.481 -6.387 1.00 85.62 178 TYR A N 1
ATOM 1362 C CA . TYR A 1 178 ? 0.358 11.620 -7.818 1.00 85.62 178 TYR A CA 1
ATOM 1363 C C . TYR A 1 178 ? 1.565 12.524 -8.111 1.00 85.62 178 TYR A C 1
ATOM 1365 O O . TYR A 1 178 ? 2.417 12.172 -8.927 1.00 85.62 178 TYR A O 1
ATOM 1373 N N . ASN A 1 179 ? 1.701 13.654 -7.414 1.00 85.12 179 ASN A N 1
ATOM 1374 C CA . ASN A 1 179 ? 2.806 14.594 -7.624 1.00 85.12 179 ASN A CA 1
ATOM 1375 C C . ASN A 1 179 ? 4.153 14.045 -7.141 1.00 85.12 179 ASN A C 1
ATOM 1377 O O . ASN A 1 179 ? 5.192 14.422 -7.681 1.00 85.12 179 ASN A O 1
ATOM 1381 N N . GLY A 1 180 ? 4.148 13.135 -6.161 1.00 84.62 180 GLY A N 1
ATOM 1382 C CA . GLY A 1 180 ? 5.362 12.505 -5.649 1.00 84.62 180 GLY A CA 1
ATOM 1383 C C . GLY A 1 180 ? 6.045 11.558 -6.640 1.00 84.62 180 GLY A C 1
ATOM 1384 O O . GLY A 1 180 ? 7.234 11.295 -6.483 1.00 84.62 180 GLY A O 1
ATOM 1385 N N . ARG A 1 181 ? 5.315 11.041 -7.645 1.00 84.81 181 ARG A N 1
ATOM 1386 C CA . ARG A 1 181 ? 5.814 10.126 -8.701 1.00 84.81 181 ARG A CA 1
ATOM 1387 C C . ARG A 1 181 ? 6.627 8.928 -8.185 1.00 84.81 181 ARG A C 1
ATOM 1389 O O . ARG A 1 181 ? 7.483 8.387 -8.883 1.00 84.81 181 ARG A O 1
ATOM 1396 N N . GLY A 1 182 ? 6.378 8.526 -6.942 1.00 90.69 182 GLY A N 1
ATOM 1397 C CA . GLY A 1 182 ? 7.039 7.403 -6.287 1.00 90.69 182 GLY A CA 1
ATOM 1398 C C . GLY A 1 182 ? 6.149 6.169 -6.216 1.00 90.69 182 GLY A C 1
ATOM 1399 O O . GLY A 1 182 ? 5.090 6.110 -6.841 1.00 90.69 182 GLY A O 1
ATOM 1400 N N . ILE A 1 183 ? 6.554 5.207 -5.384 1.00 94.69 183 ILE A N 1
ATOM 1401 C CA . ILE A 1 183 ? 5.811 3.957 -5.140 1.00 94.69 183 ILE A CA 1
ATOM 1402 C C . ILE A 1 183 ? 4.300 4.181 -4.929 1.00 94.69 183 ILE A C 1
ATOM 1404 O O . ILE A 1 183 ? 3.524 3.475 -5.570 1.00 94.69 183 ILE A O 1
ATOM 1408 N N . PRO A 1 184 ? 3.839 5.148 -4.102 1.00 95.06 184 PRO A N 1
ATOM 1409 C CA . PRO A 1 184 ? 2.405 5.325 -3.876 1.00 95.06 184 PRO A CA 1
ATOM 1410 C C . PRO A 1 184 ? 1.626 5.649 -5.157 1.00 95.06 184 PRO A C 1
ATOM 1412 O O . PRO A 1 184 ? 0.566 5.076 -5.376 1.00 95.06 184 PRO A O 1
ATOM 1415 N N . GLY A 1 185 ? 2.158 6.513 -6.028 1.00 94.75 185 GLY A N 1
ATOM 1416 C CA . GLY A 1 185 ? 1.512 6.866 -7.297 1.00 94.75 185 GLY A CA 1
ATOM 1417 C C . GLY A 1 185 ? 1.458 5.685 -8.269 1.00 94.75 185 GLY A C 1
ATOM 1418 O O . GLY A 1 185 ? 0.410 5.408 -8.854 1.00 94.75 185 GLY A O 1
ATOM 1419 N N . ALA A 1 186 ? 2.558 4.937 -8.375 1.00 96.56 186 ALA A N 1
ATOM 1420 C CA . ALA A 1 186 ? 2.631 3.739 -9.206 1.00 96.56 186 ALA A CA 1
ATOM 1421 C C . ALA A 1 186 ? 1.660 2.638 -8.743 1.00 96.56 186 ALA A C 1
ATOM 1423 O O . ALA A 1 186 ? 0.933 2.074 -9.560 1.00 96.56 186 ALA A O 1
ATOM 1424 N N . LEU A 1 187 ? 1.601 2.360 -7.435 1.00 97.19 187 LEU A N 1
ATOM 1425 C CA . LEU A 1 187 ? 0.674 1.375 -6.868 1.00 97.19 187 LEU A CA 1
ATOM 1426 C C . LEU A 1 187 ? -0.785 1.802 -7.025 1.00 97.19 187 LEU A C 1
ATOM 1428 O O . LEU A 1 187 ? -1.628 0.958 -7.317 1.00 97.19 187 LEU A O 1
ATOM 1432 N N . THR A 1 188 ? -1.083 3.096 -6.893 1.00 96.94 188 THR A N 1
ATOM 1433 C CA . THR A 1 188 ? -2.412 3.631 -7.203 1.00 96.94 188 THR A CA 1
ATOM 1434 C C . THR A 1 188 ? -2.787 3.364 -8.659 1.00 96.94 188 THR A C 1
ATOM 1436 O O . THR A 1 188 ? -3.881 2.872 -8.925 1.00 96.94 188 THR A O 1
ATOM 1439 N N . CYS A 1 189 ? -1.877 3.613 -9.605 1.00 97.38 189 CYS A N 1
ATOM 1440 C CA . CYS A 1 189 ? -2.130 3.331 -11.018 1.00 97.38 189 CYS A CA 1
ATOM 1441 C C . CYS A 1 189 ? -2.368 1.840 -11.268 1.00 97.38 189 CYS A C 1
ATOM 1443 O O . CYS A 1 189 ? -3.347 1.486 -11.917 1.00 97.38 189 CYS A O 1
ATOM 1445 N N . LEU A 1 190 ? -1.530 0.966 -10.705 1.00 98.00 190 LEU A N 1
ATOM 1446 C CA . LEU A 1 190 ? -1.704 -0.486 -10.801 1.00 98.00 190 LEU A CA 1
ATOM 1447 C C . LEU A 1 190 ? -3.037 -0.948 -10.214 1.00 98.00 190 LEU A C 1
ATOM 1449 O O . LEU A 1 190 ? -3.731 -1.756 -10.826 1.00 98.00 190 LEU A O 1
ATOM 1453 N N . PHE A 1 191 ? -3.428 -0.405 -9.062 1.00 97.69 191 PHE A N 1
ATOM 1454 C CA . PHE A 1 191 ? -4.716 -0.705 -8.456 1.00 97.69 191 PHE A CA 1
ATOM 1455 C C . PHE A 1 191 ? -5.873 -0.298 -9.376 1.00 97.69 191 PHE A C 1
ATOM 1457 O O . PHE A 1 191 ? -6.714 -1.138 -9.696 1.00 97.69 191 PHE A O 1
ATOM 1464 N N . LEU A 1 192 ? -5.886 0.945 -9.866 1.00 97.94 192 LEU A N 1
ATOM 1465 C CA . LEU A 1 192 ? -6.917 1.432 -10.788 1.00 97.94 192 LEU A CA 1
ATOM 1466 C C . LEU A 1 192 ? -6.970 0.598 -12.075 1.00 97.94 192 LEU A C 1
ATOM 1468 O O . LEU A 1 192 ? -8.058 0.246 -12.540 1.00 97.94 192 LEU A O 1
ATOM 1472 N N . LEU A 1 193 ? -5.810 0.213 -12.614 1.00 98.06 193 LEU A N 1
ATOM 1473 C CA . LEU A 1 193 ? -5.718 -0.667 -13.776 1.00 98.06 193 LEU A CA 1
ATOM 1474 C C . LEU A 1 193 ? -6.291 -2.064 -13.488 1.00 98.06 193 LEU A C 1
ATOM 1476 O O . LEU A 1 193 ? -7.009 -2.607 -14.327 1.00 98.06 193 LEU A O 1
ATOM 1480 N N . SER A 1 194 ? -6.046 -2.610 -12.296 1.00 96.31 194 SER A N 1
ATOM 1481 C CA . SER A 1 194 ? -6.502 -3.948 -11.892 1.00 96.31 194 SER A CA 1
ATOM 1482 C C . SER A 1 194 ? -8.022 -4.076 -11.744 1.00 96.31 194 SER A C 1
ATOM 1484 O O . SER A 1 194 ? -8.552 -5.183 -11.792 1.00 96.31 194 SER A O 1
ATOM 1486 N N . THR A 1 195 ? -8.744 -2.957 -11.604 1.00 95.75 195 THR A N 1
ATOM 1487 C CA . THR A 1 195 ? -10.215 -2.965 -11.496 1.00 95.75 195 THR A CA 1
ATOM 1488 C C . THR A 1 195 ? -10.917 -3.444 -12.769 1.00 95.75 195 THR A C 1
ATOM 1490 O O . THR A 1 195 ? -12.085 -3.820 -12.712 1.00 95.75 195 THR A O 1
ATOM 1493 N N . GLY A 1 196 ? -10.248 -3.367 -13.928 1.00 94.50 196 GLY A N 1
ATOM 1494 C CA . GLY A 1 196 ? -10.858 -3.626 -15.234 1.00 94.50 196 GLY A CA 1
ATOM 1495 C C . GLY A 1 196 ? -11.901 -2.587 -15.672 1.00 94.50 196 GLY A C 1
ATOM 1496 O O . GLY A 1 196 ? -12.532 -2.770 -16.707 1.00 94.50 196 GLY A O 1
ATOM 1497 N N . ASN A 1 197 ? -12.091 -1.495 -14.922 1.00 96.19 197 ASN A N 1
ATOM 1498 C CA . ASN A 1 197 ? -13.027 -0.428 -15.274 1.00 96.19 197 ASN A CA 1
ATOM 1499 C C . ASN A 1 197 ? -12.308 0.681 -16.059 1.00 96.19 197 ASN A C 1
ATOM 1501 O O . ASN A 1 197 ? -11.338 1.272 -15.576 1.00 96.19 197 ASN A O 1
ATOM 1505 N N . ASP A 1 198 ? -12.746 0.942 -17.290 1.00 97.00 198 ASP A N 1
ATOM 1506 C CA . ASP A 1 198 ? -12.112 1.909 -18.195 1.00 97.00 198 ASP A CA 1
ATOM 1507 C C . ASP A 1 198 ? -12.338 3.369 -17.776 1.00 97.00 198 ASP A C 1
ATOM 1509 O O . ASP A 1 198 ? -11.561 4.244 -18.161 1.00 97.00 198 ASP A O 1
ATOM 1513 N N . THR A 1 199 ? -13.314 3.650 -16.903 1.00 96.75 199 THR A N 1
ATOM 1514 C CA . THR A 1 199 ? -13.498 4.986 -16.307 1.00 96.75 199 THR A CA 1
ATOM 1515 C C . THR A 1 199 ? -12.255 5.463 -15.546 1.00 96.75 199 THR A C 1
ATOM 1517 O O . THR A 1 199 ? -12.045 6.669 -15.419 1.00 96.75 199 THR A O 1
ATOM 1520 N N . TYR A 1 200 ? -11.393 4.547 -15.090 1.00 97.06 200 TYR A N 1
ATOM 1521 C CA . TYR A 1 200 ? -10.155 4.885 -14.386 1.00 97.06 200 TYR A CA 1
ATOM 1522 C C . TYR A 1 200 ? -8.913 4.963 -15.286 1.00 97.06 200 TYR A C 1
ATOM 1524 O O . TYR A 1 200 ? -7.834 5.294 -14.800 1.00 97.06 200 TYR A O 1
ATOM 1532 N N . ILE A 1 201 ? -9.032 4.734 -16.597 1.00 97.25 201 ILE A N 1
ATOM 1533 C CA . ILE A 1 201 ? -7.912 4.930 -17.532 1.00 97.25 201 ILE A CA 1
ATOM 1534 C C . ILE A 1 201 ? -7.479 6.409 -17.604 1.00 97.25 201 ILE A C 1
ATOM 1536 O O . ILE A 1 201 ? -6.279 6.662 -17.499 1.00 97.25 201 ILE A O 1
ATOM 1540 N N . PRO A 1 202 ? -8.380 7.409 -17.726 1.00 95.44 202 PRO A N 1
ATOM 1541 C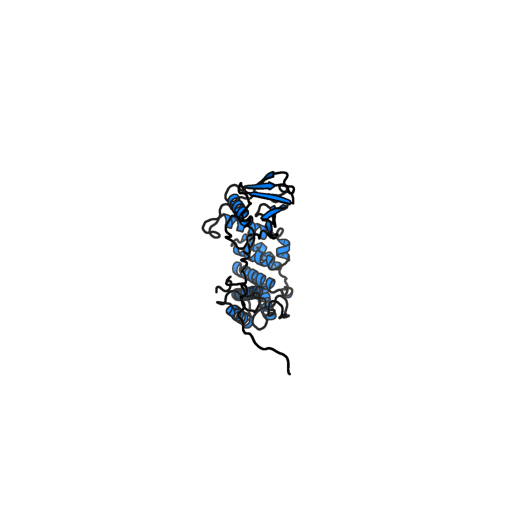 CA . PRO A 1 202 ? -7.983 8.817 -17.803 1.00 95.44 202 PRO A CA 1
ATOM 1542 C C . PRO A 1 202 ? -7.118 9.337 -16.637 1.00 95.44 202 PRO A C 1
ATOM 1544 O O . PRO A 1 202 ? -6.109 9.988 -16.921 1.00 95.44 202 PRO A O 1
ATOM 1547 N N . PRO A 1 203 ? -7.422 9.084 -15.344 1.00 94.69 203 PRO A N 1
ATOM 1548 C CA . PRO A 1 203 ? -6.541 9.522 -14.259 1.00 94.69 203 PRO A CA 1
ATOM 1549 C C . PRO A 1 203 ? -5.169 8.833 -14.291 1.00 94.69 203 PRO A C 1
ATOM 1551 O O . PRO A 1 203 ? -4.169 9.505 -14.036 1.00 94.69 203 PRO A O 1
ATOM 1554 N N . VAL A 1 204 ? -5.099 7.551 -14.677 1.00 96.12 204 VAL A N 1
ATOM 1555 C CA . VAL A 1 204 ? -3.828 6.823 -14.859 1.00 96.12 204 VAL A CA 1
ATOM 1556 C C . VAL A 1 204 ? -3.019 7.409 -16.015 1.00 96.12 204 VAL A C 1
ATOM 1558 O O . VAL A 1 204 ? -1.838 7.711 -15.849 1.00 96.12 204 VAL A O 1
ATOM 1561 N N . LYS A 1 205 ? -3.656 7.660 -17.164 1.00 95.19 205 LYS A N 1
ATOM 1562 C CA . LYS A 1 205 ? -3.015 8.351 -18.285 1.00 95.19 205 LYS A CA 1
ATOM 1563 C C . LYS A 1 205 ? -2.451 9.692 -17.833 1.00 95.19 205 LYS A C 1
ATOM 1565 O O . LYS A 1 205 ? -1.291 9.992 -18.079 1.00 95.19 205 LYS A O 1
ATOM 1570 N N . ALA A 1 206 ? -3.247 10.476 -17.115 1.00 92.56 206 ALA A N 1
ATOM 1571 C CA . ALA A 1 206 ? -2.839 11.798 -16.678 1.00 92.56 206 ALA A CA 1
ATOM 1572 C C . ALA A 1 206 ? -1.718 11.778 -15.617 1.00 92.56 206 ALA A C 1
ATOM 1574 O O . ALA A 1 206 ? -1.074 12.806 -15.415 1.00 92.56 206 ALA A O 1
ATOM 1575 N N . TYR A 1 207 ? -1.489 10.655 -14.927 1.00 93.94 207 TYR A N 1
ATOM 1576 C CA . TYR A 1 207 ? -0.287 10.447 -14.116 1.00 93.94 207 TYR A CA 1
ATOM 1577 C C . TYR A 1 207 ? 0.949 10.300 -15.010 1.00 93.94 207 TYR A C 1
ATOM 1579 O O . TYR A 1 207 ? 1.921 11.029 -14.810 1.00 93.94 207 TYR A O 1
ATOM 1587 N N . PHE A 1 208 ? 0.890 9.442 -16.036 1.00 93.62 208 PHE A N 1
ATOM 1588 C CA . PHE A 1 208 ? 2.001 9.232 -16.973 1.00 93.62 208 PHE A CA 1
ATOM 1589 C C . PHE A 1 208 ? 2.255 10.418 -17.907 1.00 93.62 208 PHE A C 1
ATOM 1591 O O . PHE A 1 208 ? 3.409 10.736 -18.158 1.00 93.62 208 PHE A O 1
ATOM 1598 N N . ASP A 1 209 ? 1.225 11.157 -18.321 1.00 90.19 209 ASP A N 1
ATOM 1599 C CA . ASP A 1 209 ? 1.382 12.430 -19.042 1.00 90.19 209 ASP A CA 1
ATOM 1600 C C . ASP A 1 209 ? 2.112 13.485 -18.182 1.00 90.19 209 ASP A C 1
ATOM 1602 O O . ASP A 1 209 ? 2.673 14.451 -18.699 1.00 90.19 209 ASP A O 1
ATOM 1606 N N . GLY A 1 210 ? 2.100 13.314 -16.853 1.00 84.44 210 GLY A N 1
ATOM 1607 C CA . GLY A 1 210 ? 2.868 14.124 -15.915 1.00 84.44 210 GLY A CA 1
ATOM 1608 C C . GLY A 1 210 ? 4.353 13.759 -15.866 1.00 84.44 210 GLY A C 1
ATOM 1609 O O . GLY A 1 210 ? 5.161 14.599 -15.453 1.00 84.44 210 GLY A O 1
ATOM 1610 N N . PHE A 1 211 ? 4.739 12.548 -16.287 1.00 83.25 211 PHE A N 1
ATOM 1611 C CA . PHE A 1 211 ? 6.148 12.222 -16.488 1.00 83.25 211 PHE A CA 1
ATOM 1612 C C . PHE A 1 211 ? 6.697 13.142 -17.576 1.00 83.25 211 PHE A C 1
ATOM 1614 O O . PHE A 1 211 ? 5.999 13.584 -18.486 1.00 83.25 211 PHE A O 1
ATOM 1621 N N . LEU A 1 212 ? 7.931 13.582 -17.370 1.00 63.09 212 LEU A N 1
ATOM 1622 C CA . LEU A 1 212 ? 8.468 14.733 -18.077 1.00 63.09 212 LEU A CA 1
ATOM 1623 C C . LEU A 1 212 ? 8.577 14.429 -19.577 1.00 63.09 212 LEU A C 1
ATOM 1625 O O . LEU A 1 212 ? 8.895 13.308 -19.960 1.00 63.09 212 LEU A O 1
ATOM 1629 N N . LYS A 1 213 ? 8.393 15.458 -20.423 1.00 68.44 213 LYS A N 1
ATOM 1630 C CA . LYS A 1 213 ? 8.764 15.380 -21.854 1.00 68.44 213 LYS A CA 1
ATOM 1631 C C . LYS A 1 213 ? 10.213 14.918 -22.034 1.00 68.44 213 LYS A C 1
ATOM 1633 O O . LYS A 1 213 ? 10.548 14.324 -23.049 1.00 68.44 213 LYS A O 1
ATOM 1638 N N . ASP A 1 214 ? 11.037 15.242 -21.043 1.00 78.38 214 ASP A N 1
ATOM 1639 C CA . ASP A 1 214 ? 12.410 14.803 -20.894 1.00 78.38 214 ASP A CA 1
ATOM 1640 C C . ASP A 1 214 ? 12.495 13.742 -19.787 1.00 78.38 214 ASP A C 1
ATOM 1642 O O . ASP A 1 214 ? 12.524 14.058 -18.593 1.00 78.38 214 ASP A O 1
ATOM 1646 N N . VAL A 1 215 ? 12.492 12.479 -20.204 1.00 83.44 215 VAL A N 1
ATOM 1647 C CA . VAL A 1 215 ? 12.580 11.310 -19.322 1.00 83.44 215 VAL A CA 1
ATOM 1648 C C . VAL A 1 215 ? 13.898 11.252 -18.545 1.00 83.44 215 VAL A C 1
ATOM 1650 O O . VAL A 1 215 ? 13.918 10.669 -17.467 1.00 83.44 215 VAL A O 1
ATOM 1653 N N . GLU A 1 216 ? 14.962 11.931 -18.997 1.00 79.75 216 GLU A N 1
ATOM 1654 C CA . GLU A 1 216 ? 16.273 11.941 -18.324 1.00 79.75 216 GLU A CA 1
ATOM 1655 C C . GLU A 1 216 ? 16.234 12.595 -16.938 1.00 79.75 216 GLU A C 1
ATOM 1657 O O . GLU A 1 216 ? 17.118 12.392 -16.110 1.00 79.75 216 GLU A O 1
ATOM 1662 N N . ARG A 1 217 ? 15.174 13.354 -16.654 1.00 83.50 217 ARG A N 1
ATOM 1663 C CA . ARG A 1 217 ? 14.932 13.993 -15.358 1.00 83.50 217 ARG A CA 1
ATOM 1664 C C . ARG A 1 217 ? 14.200 13.103 -14.351 1.00 83.50 217 ARG A C 1
ATOM 1666 O O . ARG A 1 217 ? 13.907 13.560 -13.242 1.00 83.50 217 ARG A O 1
ATOM 1673 N N . ILE A 1 218 ? 13.841 11.878 -14.726 1.00 87.06 218 ILE A N 1
ATOM 1674 C CA . ILE A 1 218 ? 13.400 10.871 -13.763 1.00 87.06 218 ILE A CA 1
ATOM 1675 C C . ILE A 1 218 ? 14.598 10.546 -12.853 1.00 87.06 218 ILE A C 1
ATOM 1677 O O . ILE A 1 218 ? 15.739 10.489 -13.296 1.00 87.06 218 ILE A O 1
ATOM 1681 N N . GLY A 1 219 ? 14.352 10.426 -11.548 1.00 87.25 219 GLY A N 1
ATOM 1682 C CA . GLY A 1 219 ? 15.415 10.167 -10.575 1.00 87.25 219 GLY A CA 1
ATOM 1683 C C . GLY A 1 219 ? 15.997 8.754 -10.677 1.00 87.25 219 GLY A C 1
ATOM 1684 O O . GLY A 1 219 ? 15.483 7.888 -11.376 1.00 87.25 219 GLY A O 1
ATOM 1685 N N . ASP A 1 220 ? 17.031 8.489 -9.888 1.00 91.69 220 ASP A N 1
ATOM 1686 C CA . ASP A 1 220 ? 17.822 7.250 -9.891 1.00 91.69 220 ASP A CA 1
ATOM 1687 C C . ASP A 1 220 ? 17.428 6.265 -8.767 1.00 91.69 220 ASP A C 1
ATOM 1689 O O . ASP A 1 220 ? 18.220 5.425 -8.324 1.00 91.69 220 ASP A O 1
ATOM 1693 N N . HIS A 1 221 ? 16.191 6.368 -8.275 1.00 94.56 221 HIS A N 1
ATOM 1694 C CA . HIS A 1 221 ? 15.695 5.591 -7.144 1.00 94.56 221 HIS A CA 1
ATOM 1695 C C . HIS A 1 221 ? 15.096 4.260 -7.609 1.00 94.56 221 HIS A C 1
ATOM 1697 O O . HIS A 1 221 ? 14.005 4.205 -8.175 1.00 94.56 221 HIS A O 1
ATOM 1703 N N . THR A 1 222 ? 15.770 3.156 -7.276 1.00 96.19 222 THR A N 1
ATOM 1704 C CA . THR A 1 222 ? 15.438 1.806 -7.765 1.00 96.19 222 THR A CA 1
ATOM 1705 C C . THR A 1 222 ? 14.004 1.369 -7.457 1.00 96.19 222 THR A C 1
ATOM 1707 O O . THR A 1 222 ? 13.354 0.779 -8.316 1.00 96.19 222 THR A O 1
ATOM 1710 N N . TRP A 1 223 ? 13.467 1.677 -6.271 1.00 96.44 223 TRP A N 1
ATOM 1711 C CA . TRP A 1 223 ? 12.076 1.337 -5.953 1.00 96.44 223 TRP A CA 1
ATOM 1712 C C . TRP A 1 223 ? 11.076 2.107 -6.814 1.00 96.44 223 TRP A C 1
ATOM 1714 O O . TRP A 1 223 ? 10.156 1.508 -7.366 1.00 96.44 223 TRP A O 1
ATOM 1724 N N . ASN A 1 224 ? 11.254 3.426 -6.925 1.00 95.69 224 ASN A N 1
ATOM 1725 C CA . ASN A 1 224 ? 10.357 4.266 -7.710 1.00 95.69 224 ASN A CA 1
ATOM 1726 C C . ASN A 1 224 ? 10.405 3.867 -9.184 1.00 95.69 224 ASN A C 1
ATOM 1728 O O . ASN A 1 224 ? 9.353 3.730 -9.800 1.00 95.69 224 ASN A O 1
ATOM 1732 N N . ASN A 1 225 ? 11.598 3.635 -9.732 1.00 96.69 225 ASN A N 1
ATOM 1733 C CA . ASN A 1 225 ? 11.761 3.283 -11.140 1.00 96.69 225 ASN A CA 1
ATOM 1734 C C . ASN A 1 225 ? 11.188 1.893 -11.436 1.00 96.69 225 ASN A C 1
ATOM 1736 O O . ASN A 1 225 ? 10.489 1.730 -12.429 1.00 96.69 225 ASN A O 1
ATOM 1740 N N . GLY A 1 226 ? 11.379 0.920 -10.537 1.00 97.81 226 GLY A N 1
ATOM 1741 C CA . GLY A 1 226 ? 10.785 -0.410 -10.674 1.00 97.81 226 GLY A CA 1
ATOM 1742 C C . GLY A 1 226 ? 9.259 -0.370 -10.677 1.00 97.81 226 GLY A C 1
ATOM 1743 O O . GLY A 1 226 ? 8.634 -0.820 -11.631 1.00 97.81 226 GLY A O 1
ATOM 1744 N N . TYR A 1 227 ? 8.642 0.227 -9.652 1.00 98.25 227 TYR A N 1
ATOM 1745 C CA . TYR A 1 227 ? 7.179 0.279 -9.575 1.00 98.25 227 TYR A CA 1
ATOM 1746 C C . TYR A 1 227 ? 6.547 1.125 -10.685 1.00 98.25 227 TYR A C 1
ATOM 1748 O O . TYR A 1 227 ? 5.522 0.722 -11.233 1.00 98.25 227 TYR A O 1
ATOM 1756 N N . ASN A 1 228 ? 7.140 2.267 -11.048 1.00 97.62 228 ASN A N 1
ATOM 1757 C CA . ASN A 1 228 ? 6.633 3.060 -12.169 1.00 97.62 228 ASN A CA 1
ATOM 1758 C C . ASN A 1 228 ? 6.822 2.344 -13.509 1.00 97.62 228 ASN A C 1
ATOM 1760 O O . ASN A 1 228 ? 5.924 2.421 -14.340 1.00 97.62 228 ASN A O 1
ATOM 1764 N N . GLY A 1 229 ? 7.929 1.624 -13.710 1.00 97.94 229 GLY A N 1
ATOM 1765 C CA . GLY A 1 229 ? 8.147 0.811 -14.905 1.00 97.94 229 GLY A CA 1
ATOM 1766 C C . GLY A 1 229 ? 7.072 -0.262 -15.069 1.00 97.94 229 GLY A C 1
ATOM 1767 O O . GLY A 1 229 ? 6.469 -0.355 -16.134 1.00 97.94 229 GLY A O 1
ATOM 1768 N N . ILE A 1 230 ? 6.755 -0.989 -13.991 1.00 98.75 230 ILE A N 1
ATOM 1769 C CA . ILE A 1 230 ? 5.654 -1.966 -13.967 1.00 98.75 230 ILE A CA 1
ATOM 1770 C C . ILE A 1 230 ? 4.321 -1.276 -14.289 1.00 98.75 230 ILE A C 1
ATOM 1772 O O . ILE A 1 230 ? 3.624 -1.684 -15.211 1.00 98.75 230 ILE A O 1
ATOM 1776 N N . ALA A 1 231 ? 3.976 -0.200 -13.575 1.00 98.44 231 ALA A N 1
ATOM 1777 C CA . ALA A 1 231 ? 2.708 0.506 -13.767 1.00 98.44 231 ALA A CA 1
ATOM 1778 C C . ALA A 1 231 ? 2.541 1.075 -15.188 1.00 98.44 231 ALA A C 1
ATOM 1780 O O . ALA A 1 231 ? 1.447 1.035 -15.749 1.00 98.44 231 ALA A O 1
ATOM 1781 N N . CYS A 1 232 ? 3.619 1.606 -15.767 1.00 98.06 232 CYS A N 1
ATOM 1782 C CA . CYS A 1 232 ? 3.625 2.188 -17.105 1.00 98.06 232 CYS A CA 1
ATOM 1783 C C . CYS A 1 232 ? 3.473 1.110 -18.185 1.00 98.06 232 CYS A C 1
ATOM 1785 O O . CYS A 1 232 ? 2.696 1.281 -19.125 1.00 98.06 232 CYS A O 1
ATOM 1787 N N . ALA A 1 233 ? 4.155 -0.024 -18.012 1.00 98.69 233 ALA A N 1
ATOM 1788 C CA . ALA A 1 233 ? 4.024 -1.169 -18.899 1.00 98.69 233 ALA A CA 1
ATOM 1789 C C . ALA A 1 233 ? 2.615 -1.781 -18.850 1.00 98.69 233 ALA A C 1
ATOM 1791 O O . ALA A 1 233 ? 2.005 -1.974 -19.894 1.00 98.69 233 ALA A O 1
ATOM 1792 N N . GLU A 1 234 ? 2.046 -1.993 -17.661 1.00 98.62 234 GLU A N 1
ATOM 1793 C CA . GLU A 1 234 ? 0.666 -2.483 -17.501 1.00 98.62 234 GLU A CA 1
ATOM 1794 C C . GLU A 1 234 ? -0.362 -1.530 -18.137 1.00 98.62 234 GLU A C 1
ATOM 1796 O O . GLU A 1 234 ? -1.316 -1.966 -18.786 1.00 98.62 234 GLU A O 1
ATOM 1801 N N . TYR A 1 235 ? -0.150 -0.213 -18.025 1.00 98.50 235 TYR A N 1
ATOM 1802 C CA . TYR A 1 235 ? -0.968 0.775 -18.731 1.00 98.50 235 TYR A CA 1
ATOM 1803 C C . TYR A 1 235 ? -0.875 0.609 -20.255 1.00 98.50 235 TYR A C 1
ATOM 1805 O O . TYR A 1 235 ? -1.910 0.584 -20.927 1.00 98.50 235 TYR A O 1
ATOM 1813 N N . TYR A 1 236 ? 0.334 0.460 -20.809 1.00 98.50 236 TYR A N 1
ATOM 1814 C CA . TYR A 1 236 ? 0.519 0.213 -22.241 1.00 98.50 236 TYR A CA 1
ATOM 1815 C C . TYR A 1 236 ? -0.147 -1.093 -22.683 1.00 98.50 236 TYR A C 1
ATOM 1817 O O . TYR A 1 236 ? -0.906 -1.084 -23.647 1.00 98.50 236 TYR A O 1
ATOM 1825 N N . LEU A 1 237 ? 0.076 -2.196 -21.967 1.00 98.44 237 LEU A N 1
ATOM 1826 C CA . LEU A 1 237 ? -0.487 -3.504 -22.312 1.00 98.44 237 LEU A CA 1
ATOM 1827 C C . LEU A 1 237 ? -2.020 -3.496 -22.28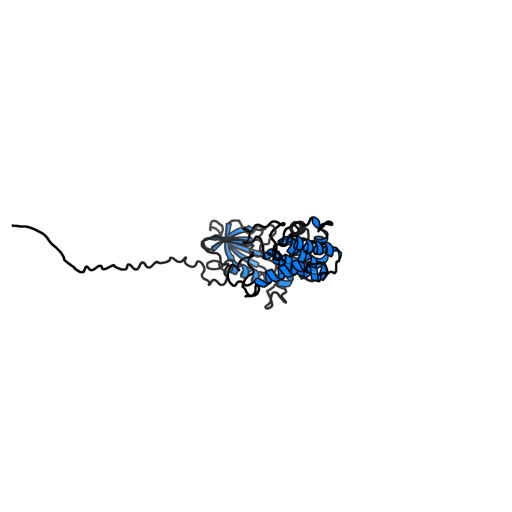2 1.00 98.44 237 LEU A C 1
ATOM 1829 O O . LEU A 1 237 ? -2.652 -4.128 -23.127 1.00 98.44 237 LEU A O 1
ATOM 1833 N N . ARG A 1 238 ? -2.631 -2.737 -21.362 1.00 97.50 238 ARG A N 1
ATOM 1834 C CA . ARG A 1 238 ? -4.092 -2.591 -21.297 1.00 97.50 238 ARG A CA 1
ATOM 1835 C C . ARG A 1 238 ? -4.666 -1.693 -22.396 1.00 97.50 238 ARG A C 1
ATOM 1837 O O . ARG A 1 238 ? -5.785 -1.935 -22.839 1.00 97.50 238 ARG A O 1
ATOM 1844 N N . THR A 1 239 ? -3.960 -0.636 -22.798 1.00 97.69 239 THR A N 1
ATOM 1845 C CA . THR A 1 239 ? -4.541 0.446 -23.625 1.00 97.69 239 THR A CA 1
ATOM 1846 C C . THR A 1 239 ? -4.005 0.524 -25.053 1.00 97.69 239 THR A C 1
ATOM 1848 O O . THR A 1 239 ? -4.652 1.107 -25.921 1.00 97.69 239 THR A O 1
ATOM 1851 N N . GLY A 1 240 ? -2.814 -0.016 -25.309 1.00 97.44 240 GLY A N 1
ATOM 1852 C CA . GLY A 1 240 ? -2.061 0.183 -26.546 1.00 97.44 240 GLY A CA 1
ATOM 1853 C C . GLY A 1 240 ? -1.525 1.609 -26.744 1.00 97.44 240 GLY A C 1
ATOM 1854 O O . GLY A 1 240 ? -1.088 1.936 -27.851 1.00 97.44 240 GLY A O 1
ATOM 1855 N N . ASP A 1 241 ? -1.561 2.476 -25.722 1.00 97.19 241 ASP A N 1
ATOM 1856 C CA . ASP A 1 241 ? -1.134 3.877 -25.827 1.00 97.19 241 ASP A CA 1
ATOM 1857 C C . ASP A 1 241 ? 0.386 3.991 -26.023 1.00 97.19 241 ASP A C 1
ATOM 1859 O O . ASP A 1 241 ? 1.178 3.993 -25.081 1.00 97.19 241 ASP A O 1
ATOM 1863 N N . LYS A 1 242 ? 0.813 4.125 -27.280 1.00 96.38 242 LYS A N 1
ATOM 1864 C CA . LYS A 1 242 ? 2.234 4.212 -27.642 1.00 96.38 242 LYS A CA 1
ATOM 1865 C C . LYS A 1 242 ? 2.936 5.458 -27.099 1.00 96.38 242 LYS A C 1
ATOM 1867 O O . LYS A 1 242 ? 4.166 5.489 -27.125 1.00 96.38 242 LYS A O 1
ATOM 1872 N N . SER A 1 243 ? 2.214 6.471 -26.604 1.00 94.38 243 SER A N 1
ATOM 1873 C CA . SER A 1 243 ? 2.852 7.689 -26.091 1.00 94.38 243 SER A CA 1
ATOM 1874 C C . SER A 1 243 ? 3.701 7.438 -24.844 1.00 94.38 243 SER A C 1
ATOM 1876 O O . SER A 1 243 ? 4.556 8.262 -24.533 1.00 94.38 243 SER A O 1
ATOM 1878 N N . VAL A 1 244 ? 3.489 6.321 -24.137 1.00 95.81 244 VAL A N 1
ATOM 1879 C CA . VAL A 1 244 ? 4.249 5.978 -22.925 1.00 95.81 244 VAL A CA 1
ATOM 1880 C C . VAL A 1 244 ? 5.478 5.099 -23.178 1.00 95.81 244 VAL A C 1
ATOM 1882 O O . VAL A 1 244 ? 6.301 4.941 -22.280 1.00 95.81 244 VAL A O 1
ATOM 1885 N N . LEU A 1 245 ? 5.661 4.566 -24.393 1.00 96.38 245 LEU A N 1
ATOM 1886 C CA . LEU A 1 245 ? 6.819 3.721 -24.720 1.00 96.38 245 LEU A CA 1
ATOM 1887 C C . LEU A 1 245 ? 8.177 4.382 -24.407 1.00 96.38 245 LEU A C 1
ATOM 1889 O O . LEU A 1 245 ? 9.045 3.681 -23.889 1.00 96.38 245 LEU A O 1
ATOM 1893 N N . PRO A 1 246 ? 8.385 5.702 -24.618 1.00 95.38 246 PRO A N 1
ATOM 1894 C CA . PRO A 1 246 ? 9.630 6.360 -24.216 1.00 95.38 246 PRO A CA 1
ATOM 1895 C C . PRO A 1 246 ? 9.916 6.296 -22.708 1.00 95.38 246 PRO A C 1
ATOM 1897 O O . PRO A 1 246 ? 11.074 6.221 -22.311 1.00 95.38 246 PRO A O 1
ATOM 1900 N N . ILE A 1 247 ? 8.880 6.290 -21.861 1.00 96.12 247 ILE A N 1
ATOM 1901 C CA . ILE A 1 247 ? 9.028 6.171 -20.400 1.00 96.12 247 ILE A CA 1
ATOM 1902 C C . ILE A 1 247 ? 9.498 4.756 -20.042 1.00 96.12 247 ILE A C 1
ATOM 1904 O O . ILE A 1 247 ? 10.418 4.583 -19.245 1.00 96.12 247 ILE A O 1
ATOM 1908 N N . ILE A 1 248 ? 8.895 3.738 -20.661 1.00 97.50 248 ILE A N 1
ATOM 1909 C CA . ILE A 1 248 ? 9.265 2.332 -20.447 1.00 97.50 248 ILE A CA 1
ATOM 1910 C C . ILE A 1 248 ? 10.696 2.077 -20.942 1.00 97.50 248 ILE A C 1
ATOM 1912 O O . ILE A 1 248 ? 11.482 1.445 -20.235 1.00 97.50 248 ILE A O 1
ATOM 1916 N N . GLN A 1 249 ? 11.055 2.613 -22.115 1.00 97.44 249 GLN A N 1
ATOM 1917 C CA . GLN A 1 249 ? 12.415 2.527 -22.653 1.00 97.44 249 GLN A CA 1
ATOM 1918 C C . GLN A 1 249 ? 13.428 3.153 -21.691 1.00 97.44 249 GLN A C 1
ATOM 1920 O O . GLN A 1 249 ? 14.418 2.510 -21.352 1.00 97.44 249 GLN A O 1
ATOM 1925 N N . TYR A 1 250 ? 13.139 4.352 -21.176 1.00 96.75 250 TYR A N 1
ATOM 1926 C CA . TYR A 1 250 ? 14.003 5.011 -20.200 1.00 96.75 250 TYR A CA 1
ATOM 1927 C C . TYR A 1 250 ? 14.267 4.135 -18.970 1.00 96.75 250 TYR A C 1
ATOM 1929 O O . TYR A 1 250 ? 15.413 4.000 -18.553 1.00 96.75 250 TYR A O 1
ATOM 1937 N N . TYR A 1 251 ? 13.241 3.493 -18.401 1.00 97.38 251 TYR A N 1
ATOM 1938 C CA . TYR A 1 251 ? 13.446 2.614 -17.246 1.00 97.38 251 TYR A CA 1
ATOM 1939 C C . TYR A 1 251 ? 14.321 1.397 -17.558 1.00 97.38 251 TYR A C 1
ATOM 1941 O O . TYR A 1 251 ? 15.072 0.954 -16.688 1.00 97.38 251 TYR A O 1
ATOM 1949 N N . CYS A 1 252 ? 14.256 0.870 -18.782 1.00 98.38 252 CYS A N 1
ATOM 1950 C CA . CYS A 1 252 ? 15.124 -0.222 -19.220 1.00 98.38 252 CYS A CA 1
ATOM 1951 C C . CYS A 1 252 ? 16.581 0.246 -19.369 1.00 98.38 252 CYS A C 1
ATOM 1953 O O . CYS A 1 252 ? 17.500 -0.437 -18.908 1.00 98.38 252 CYS A O 1
ATOM 1955 N N . ASP A 1 253 ? 16.790 1.431 -19.941 1.00 97.56 253 ASP A N 1
ATOM 1956 C CA . ASP A 1 253 ? 18.118 2.024 -20.126 1.00 97.56 253 ASP A CA 1
ATOM 1957 C C . ASP A 1 253 ? 18.759 2.411 -18.783 1.00 97.56 253 ASP A C 1
ATOM 1959 O O . ASP A 1 253 ? 19.931 2.122 -18.533 1.00 97.56 253 ASP A O 1
ATOM 1963 N N . ASP A 1 254 ? 17.973 2.988 -17.874 1.00 96.81 254 ASP A N 1
ATOM 1964 C CA . ASP A 1 254 ? 18.378 3.310 -16.506 1.00 96.81 254 ASP A CA 1
ATOM 1965 C C . ASP A 1 254 ? 18.717 2.044 -15.700 1.00 96.81 254 ASP A C 1
ATOM 1967 O O . ASP A 1 254 ? 19.724 1.989 -14.985 1.00 96.81 254 ASP A O 1
ATOM 1971 N N . ALA A 1 255 ? 17.925 0.980 -15.854 1.00 97.81 255 ALA A N 1
ATOM 1972 C CA . ALA A 1 255 ? 18.219 -0.309 -15.244 1.00 97.81 255 ALA A CA 1
ATOM 1973 C C . ALA A 1 255 ? 19.556 -0.875 -15.739 1.00 97.81 255 ALA A C 1
ATOM 1975 O O . ALA A 1 255 ? 20.352 -1.328 -14.915 1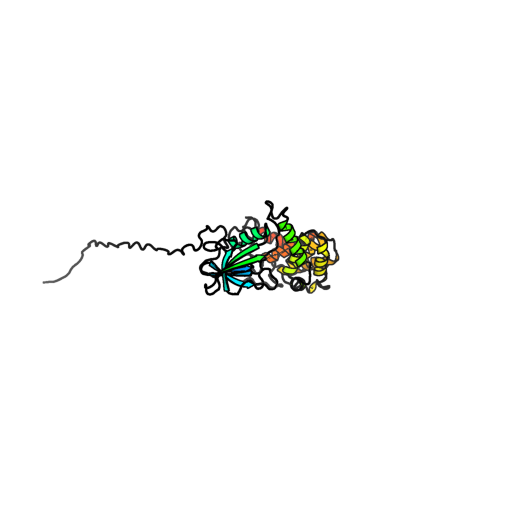.00 97.81 255 ALA A O 1
ATOM 1976 N N . LYS A 1 256 ? 19.845 -0.804 -17.043 1.00 98.06 256 LYS A N 1
ATOM 1977 C CA . LYS A 1 256 ? 21.155 -1.183 -17.592 1.00 98.06 256 LYS A CA 1
ATOM 1978 C C . LYS A 1 256 ? 22.277 -0.336 -16.991 1.00 98.06 256 LYS A C 1
ATOM 1980 O O . LYS A 1 256 ? 23.259 -0.880 -16.489 1.00 98.06 256 LYS A O 1
ATOM 1985 N N . LEU A 1 257 ? 22.122 0.988 -16.998 1.00 96.50 257 LEU A N 1
ATOM 1986 C CA . LEU A 1 257 ? 23.123 1.933 -16.498 1.00 96.50 257 LEU A CA 1
ATOM 1987 C C . LEU A 1 257 ? 23.482 1.685 -15.025 1.00 96.50 257 LEU A C 1
ATOM 1989 O O . LEU A 1 257 ? 24.652 1.745 -14.637 1.00 96.50 257 LEU A O 1
ATOM 1993 N N . ARG A 1 258 ? 22.475 1.420 -14.187 1.00 96.25 258 ARG A N 1
ATOM 1994 C CA . ARG A 1 258 ? 22.647 1.315 -12.731 1.00 96.25 258 ARG A CA 1
ATOM 1995 C C . ARG A 1 258 ? 22.839 -0.111 -12.227 1.00 96.25 258 ARG A C 1
ATOM 1997 O O . ARG A 1 258 ? 23.042 -0.287 -11.022 1.00 96.25 258 ARG A O 1
ATOM 2004 N N . GLN A 1 259 ? 22.808 -1.125 -13.093 1.00 97.00 259 GLN A N 1
ATOM 2005 C CA . GLN A 1 259 ? 23.048 -2.499 -12.663 1.00 97.00 259 GLN A CA 1
ATOM 2006 C C . GLN A 1 259 ? 24.472 -2.659 -12.115 1.00 97.00 259 GLN A C 1
ATOM 2008 O O . GLN A 1 259 ? 25.440 -2.066 -12.596 1.00 97.00 259 GLN A O 1
ATOM 2013 N N . LYS A 1 260 ? 24.610 -3.482 -11.075 1.00 95.88 260 LYS A N 1
ATOM 2014 C CA . LYS A 1 260 ? 25.892 -3.834 -10.469 1.00 95.88 260 LYS A CA 1
ATOM 2015 C C . LYS A 1 260 ? 26.180 -5.310 -10.651 1.00 95.88 260 LYS A C 1
ATOM 2017 O O . LYS A 1 260 ? 25.306 -6.158 -10.471 1.00 95.88 260 LYS A O 1
ATOM 2022 N N . PHE A 1 261 ? 27.432 -5.583 -11.012 1.00 94.38 261 PHE A N 1
ATOM 2023 C CA . PHE A 1 261 ? 27.996 -6.926 -11.168 1.00 94.38 261 PHE A CA 1
ATOM 2024 C C . PHE A 1 261 ? 27.270 -7.821 -12.184 1.00 94.38 261 PHE A C 1
ATOM 2026 O O . PHE A 1 261 ? 27.349 -9.042 -12.078 1.00 94.38 261 PHE A O 1
ATOM 2033 N N . GLY A 1 262 ? 26.537 -7.232 -13.136 1.00 95.44 262 GLY A N 1
ATOM 2034 C CA . GLY A 1 262 ? 25.685 -7.995 -14.051 1.00 95.44 262 GLY A CA 1
ATOM 2035 C C . GLY A 1 262 ? 24.554 -8.740 -13.331 1.00 95.44 262 GLY A C 1
ATOM 2036 O O . GLY A 1 262 ? 24.188 -9.834 -13.749 1.00 95.44 262 GLY A O 1
ATOM 2037 N N . ALA A 1 263 ? 24.086 -8.229 -12.185 1.00 95.31 263 ALA A N 1
ATOM 2038 C CA . ALA A 1 263 ? 23.280 -9.004 -11.246 1.00 95.31 263 ALA A CA 1
ATOM 2039 C C . ALA A 1 263 ? 22.055 -8.255 -10.702 1.00 95.31 263 ALA A C 1
ATOM 2041 O O . ALA A 1 263 ? 20.927 -8.675 -10.925 1.00 95.31 263 ALA A O 1
ATOM 2042 N N . SER A 1 264 ? 22.243 -7.170 -9.952 1.00 95.69 264 SER A N 1
ATOM 2043 C CA . SER A 1 264 ? 21.133 -6.484 -9.269 1.00 95.69 264 SER A CA 1
ATOM 2044 C C . SER A 1 264 ? 21.436 -4.996 -9.093 1.00 95.69 264 SER A C 1
ATOM 2046 O O . SER A 1 264 ? 22.397 -4.482 -9.664 1.00 95.69 264 SER A O 1
ATOM 2048 N N . TRP A 1 265 ? 20.615 -4.290 -8.319 1.00 97.25 265 TRP A N 1
ATOM 2049 C CA . TRP A 1 265 ? 20.653 -2.835 -8.187 1.00 97.25 265 TRP A CA 1
ATOM 2050 C C . TRP A 1 265 ? 20.846 -2.391 -6.740 1.00 97.25 265 TRP A C 1
ATOM 2052 O O . TRP A 1 265 ? 20.384 -3.032 -5.792 1.00 97.25 265 TRP A O 1
ATOM 2062 N N . VAL A 1 266 ? 21.517 -1.251 -6.593 1.00 95.06 266 VAL A N 1
ATOM 2063 C CA . VAL A 1 266 ? 21.631 -0.515 -5.328 1.00 95.06 266 VAL A CA 1
ATOM 2064 C C . VAL A 1 266 ? 20.329 0.228 -5.020 1.00 95.06 266 VAL A C 1
ATOM 2066 O O . VAL A 1 266 ? 19.382 0.201 -5.805 1.00 95.06 266 VAL A O 1
ATOM 2069 N N . HIS A 1 267 ? 20.246 0.901 -3.873 1.00 93.50 267 HIS A N 1
ATOM 2070 C CA . HIS A 1 267 ? 19.050 1.667 -3.508 1.00 93.50 267 HIS A CA 1
ATOM 2071 C C . HIS A 1 267 ? 18.843 2.911 -4.384 1.00 93.50 267 HIS A C 1
ATOM 2073 O O . HIS A 1 267 ? 17.726 3.155 -4.855 1.00 93.50 267 HIS A O 1
ATOM 2079 N N . TRP A 1 268 ? 19.925 3.647 -4.636 1.00 92.38 268 TRP A N 1
ATOM 2080 C CA . TRP A 1 268 ? 19.938 4.923 -5.353 1.00 92.38 268 TRP A CA 1
ATOM 2081 C C . TRP A 1 268 ? 21.234 5.069 -6.138 1.00 92.38 268 TRP A C 1
ATOM 2083 O O . TRP A 1 268 ? 22.270 4.556 -5.707 1.00 92.38 268 TRP A O 1
ATOM 2093 N N . GLY A 1 269 ? 21.169 5.816 -7.236 1.00 92.31 269 GLY A N 1
ATOM 2094 C CA . GLY A 1 269 ? 22.336 6.202 -8.018 1.00 92.31 269 GLY A CA 1
ATOM 2095 C C . GLY A 1 269 ? 23.152 5.027 -8.534 1.00 92.31 269 GLY A C 1
ATOM 2096 O O . GLY A 1 269 ? 22.651 3.921 -8.759 1.00 92.31 269 GLY A O 1
ATOM 2097 N N . THR A 1 270 ? 24.436 5.293 -8.756 1.00 92.12 270 THR A N 1
ATOM 2098 C CA . THR A 1 270 ? 25.399 4.332 -9.305 1.00 92.12 270 THR A CA 1
ATOM 2099 C C . THR A 1 270 ? 26.426 3.854 -8.286 1.00 92.12 270 THR A C 1
ATOM 2101 O O . THR A 1 270 ? 27.194 2.937 -8.589 1.00 92.12 270 THR A O 1
ATOM 2104 N N . ASP A 1 271 ? 26.453 4.445 -7.098 1.00 91.62 271 ASP A N 1
ATOM 2105 C CA . ASP A 1 271 ? 27.461 4.141 -6.092 1.00 91.62 271 ASP A CA 1
ATOM 2106 C C . ASP A 1 271 ? 27.089 2.903 -5.287 1.00 91.62 271 ASP A C 1
ATOM 2108 O O . ASP A 1 271 ? 25.924 2.634 -4.993 1.00 91.62 271 ASP A O 1
ATOM 2112 N N . ILE A 1 272 ? 28.111 2.140 -4.910 1.00 90.94 272 ILE A N 1
ATOM 2113 C CA . ILE A 1 272 ? 27.948 0.936 -4.110 1.00 90.94 272 ILE A CA 1
ATOM 2114 C C . ILE A 1 272 ? 28.414 1.171 -2.678 1.00 90.94 272 ILE A C 1
ATOM 2116 O O . ILE A 1 272 ? 29.525 1.636 -2.435 1.00 90.94 272 ILE A O 1
ATOM 2120 N N . SER A 1 273 ? 27.564 0.800 -1.720 1.00 90.00 273 SER A N 1
ATOM 2121 C CA . SER A 1 273 ? 27.888 0.793 -0.293 1.00 90.00 273 SER A CA 1
ATOM 2122 C C . SER A 1 273 ? 27.832 -0.643 0.228 1.00 90.00 273 SER A C 1
ATOM 2124 O O . SER A 1 273 ? 26.756 -1.102 0.609 1.00 90.00 273 SER A O 1
ATOM 2126 N N . PRO A 1 274 ? 28.960 -1.382 0.250 1.00 84.88 274 PRO A N 1
ATOM 2127 C CA . PRO A 1 274 ? 28.961 -2.797 0.627 1.00 84.88 274 PRO A CA 1
ATOM 2128 C C . PRO A 1 274 ? 28.397 -3.078 2.029 1.00 84.88 274 PRO A C 1
ATOM 2130 O O . PRO A 1 274 ? 27.809 -4.133 2.256 1.00 84.88 274 PRO A O 1
ATOM 2133 N N . GLY A 1 275 ? 28.546 -2.132 2.965 1.00 85.62 275 GLY A N 1
ATOM 2134 C CA . GLY A 1 275 ? 27.996 -2.245 4.321 1.00 85.62 275 GLY A CA 1
ATOM 2135 C C . GLY A 1 275 ? 26.474 -2.083 4.390 1.00 85.62 275 GLY A C 1
ATOM 2136 O O . GLY A 1 275 ? 25.846 -2.563 5.330 1.00 85.62 275 GLY A O 1
ATOM 2137 N N . TYR A 1 276 ? 25.862 -1.442 3.393 1.00 86.50 276 TYR A N 1
ATOM 2138 C CA . TYR A 1 276 ? 24.413 -1.351 3.286 1.00 86.50 276 TYR A CA 1
ATOM 2139 C C . TYR A 1 276 ? 23.862 -2.673 2.746 1.00 86.50 276 TYR A C 1
ATOM 2141 O O . TYR A 1 276 ? 24.348 -3.174 1.736 1.00 86.50 276 TYR A O 1
ATOM 2149 N N . VAL A 1 277 ? 22.868 -3.253 3.429 1.00 85.69 277 VAL A N 1
ATOM 2150 C CA . VAL A 1 277 ? 22.179 -4.501 3.029 1.00 85.69 277 VAL A CA 1
ATOM 2151 C C . VAL A 1 277 ? 23.123 -5.664 2.659 1.00 85.69 277 VAL A C 1
ATOM 2153 O O . VAL A 1 277 ? 22.800 -6.503 1.828 1.00 85.69 277 VAL A O 1
ATOM 2156 N N . ALA A 1 278 ? 24.310 -5.708 3.278 1.00 81.31 278 ALA A N 1
ATOM 2157 C CA . ALA A 1 278 ? 25.331 -6.745 3.095 1.00 81.31 278 ALA A CA 1
ATOM 2158 C C . ALA A 1 278 ? 25.663 -7.056 1.618 1.00 81.31 278 ALA A C 1
ATOM 2160 O O . ALA A 1 278 ? 25.540 -8.195 1.181 1.00 81.31 278 ALA A O 1
ATOM 2161 N N . SER A 1 279 ? 26.030 -6.025 0.847 1.00 84.56 279 SER A N 1
ATOM 2162 C CA . SER A 1 279 ? 26.593 -6.062 -0.530 1.00 84.56 279 SER A CA 1
ATOM 2163 C C . SER A 1 279 ? 26.383 -4.729 -1.259 1.00 84.56 279 SER A C 1
ATOM 2165 O O . SER A 1 279 ? 27.000 -4.479 -2.291 1.00 84.56 279 SER A O 1
ATOM 2167 N N . GLY A 1 280 ? 25.489 -3.880 -0.749 1.00 90.94 280 GLY A N 1
ATOM 2168 C CA . GLY A 1 280 ? 24.954 -2.709 -1.434 1.00 90.94 280 GLY A CA 1
ATOM 2169 C C . GLY A 1 280 ? 23.771 -3.020 -2.354 1.00 90.94 280 GLY A C 1
ATOM 2170 O O . GLY A 1 280 ? 23.072 -2.088 -2.742 1.00 90.94 280 GLY A O 1
ATOM 2171 N N . LEU A 1 281 ? 23.507 -4.294 -2.675 1.00 94.00 281 LEU A N 1
ATOM 2172 C CA . LEU A 1 281 ? 22.398 -4.715 -3.536 1.00 94.00 281 LEU A CA 1
ATOM 2173 C C . LEU A 1 281 ? 21.125 -4.889 -2.715 1.00 94.00 281 LEU A C 1
ATOM 2175 O O . LEU A 1 281 ? 21.132 -5.612 -1.723 1.00 94.00 281 LEU A O 1
ATOM 2179 N N . MET A 1 282 ? 20.023 -4.274 -3.137 1.00 93.50 282 MET A N 1
ATOM 2180 C CA . MET A 1 282 ? 18.752 -4.340 -2.415 1.00 93.50 282 MET A CA 1
ATOM 2181 C C . MET A 1 282 ? 17.717 -5.122 -3.221 1.00 93.50 282 MET A C 1
ATOM 2183 O O . MET A 1 282 ? 17.069 -4.597 -4.132 1.00 93.50 282 MET A O 1
ATOM 2187 N N . ASN A 1 283 ? 17.535 -6.387 -2.856 1.00 93.75 283 ASN A N 1
ATOM 2188 C CA . ASN A 1 283 ? 16.722 -7.328 -3.621 1.00 93.75 283 ASN A CA 1
ATOM 2189 C C . ASN A 1 283 ? 15.242 -6.931 -3.727 1.00 93.75 283 ASN A C 1
ATOM 2191 O O . ASN A 1 283 ? 14.704 -7.074 -4.823 1.00 93.75 283 ASN A O 1
ATOM 2195 N N . PRO A 1 284 ? 14.566 -6.403 -2.682 1.00 92.12 284 PRO A N 1
ATOM 2196 C CA . PRO A 1 284 ? 13.160 -6.025 -2.799 1.00 92.12 284 PRO A CA 1
ATOM 2197 C C . PRO A 1 284 ? 12.887 -4.970 -3.879 1.00 92.12 284 PRO A C 1
ATOM 2199 O O . PRO A 1 284 ? 11.877 -5.071 -4.571 1.00 92.12 284 PRO A O 1
ATOM 2202 N N . ALA A 1 285 ? 13.801 -4.011 -4.076 1.00 95.19 285 ALA A N 1
ATOM 2203 C CA . ALA A 1 285 ? 13.702 -3.044 -5.169 1.00 95.19 285 ALA A CA 1
ATOM 2204 C C . ALA A 1 285 ? 14.191 -3.625 -6.497 1.00 95.19 285 ALA A C 1
ATOM 2206 O O . ALA A 1 285 ? 13.555 -3.422 -7.528 1.00 95.19 285 ALA A O 1
ATOM 2207 N N . GLY A 1 286 ? 15.297 -4.378 -6.474 1.00 96.62 286 GLY A N 1
ATOM 2208 C CA . GLY A 1 286 ? 15.843 -5.021 -7.668 1.00 96.62 286 GLY A CA 1
ATOM 2209 C C . GLY A 1 286 ? 14.859 -5.988 -8.329 1.00 96.62 286 GLY A C 1
ATOM 2210 O O . GLY A 1 286 ? 14.794 -6.053 -9.551 1.00 96.62 286 GLY A O 1
ATOM 2211 N N . ALA A 1 287 ? 14.025 -6.673 -7.543 1.00 96.25 287 ALA A N 1
ATOM 2212 C CA . ALA A 1 287 ? 12.969 -7.541 -8.055 1.00 96.25 287 ALA A CA 1
ATOM 2213 C C . ALA A 1 287 ? 11.897 -6.756 -8.834 1.00 96.25 287 ALA A C 1
ATOM 2215 O O . ALA A 1 287 ? 11.368 -7.258 -9.826 1.00 96.25 287 ALA A O 1
ATOM 2216 N N . GLN A 1 288 ? 11.610 -5.510 -8.435 1.00 97.88 288 GLN A N 1
ATOM 2217 C CA . GLN A 1 288 ? 10.685 -4.648 -9.178 1.00 97.88 288 GLN A CA 1
ATOM 2218 C C . GLN A 1 288 ? 11.301 -4.182 -10.500 1.00 97.88 288 GLN A C 1
ATOM 2220 O O . GLN A 1 288 ? 10.611 -4.168 -11.511 1.00 97.88 288 GLN A O 1
ATOM 2225 N N . ILE A 1 289 ? 12.604 -3.871 -10.527 1.00 98.50 289 ILE A N 1
ATOM 2226 C CA . ILE A 1 289 ? 13.308 -3.558 -11.782 1.00 98.50 289 ILE A CA 1
ATOM 2227 C C . ILE A 1 289 ? 13.325 -4.769 -12.716 1.00 98.50 289 ILE A C 1
ATOM 2229 O O . ILE A 1 289 ? 13.008 -4.627 -13.890 1.00 98.50 289 ILE A O 1
ATOM 2233 N N . LEU A 1 290 ? 13.632 -5.967 -12.207 1.00 98.50 290 LEU A N 1
ATOM 2234 C CA . LEU A 1 290 ? 13.567 -7.193 -13.005 1.00 98.50 290 LEU A CA 1
ATOM 2235 C C . LEU A 1 290 ? 12.165 -7.396 -13.605 1.00 98.50 290 LEU A C 1
ATOM 2237 O O . LEU A 1 290 ? 12.038 -7.693 -14.790 1.00 98.50 290 LEU A O 1
ATOM 2241 N N . THR A 1 291 ? 11.113 -7.186 -12.812 1.00 98.56 291 THR A N 1
ATOM 2242 C CA . THR A 1 291 ? 9.727 -7.273 -13.301 1.00 98.56 291 THR A CA 1
ATOM 2243 C C . THR A 1 291 ? 9.447 -6.215 -14.375 1.00 98.56 291 THR A C 1
ATOM 2245 O O . THR A 1 291 ? 8.877 -6.539 -15.414 1.00 98.56 291 THR A O 1
ATOM 2248 N N . ALA A 1 292 ? 9.911 -4.977 -14.182 1.00 98.62 292 ALA A N 1
ATOM 2249 C CA . ALA A 1 292 ? 9.789 -3.911 -15.174 1.00 98.62 292 ALA A CA 1
ATOM 2250 C C . ALA A 1 292 ? 10.527 -4.235 -16.487 1.00 98.62 292 ALA A C 1
ATOM 2252 O O . ALA A 1 292 ? 9.987 -3.967 -17.553 1.00 98.62 292 ALA A O 1
ATOM 2253 N N . LEU A 1 293 ? 11.715 -4.852 -16.436 1.00 98.88 293 LEU A N 1
ATOM 2254 C CA . LEU A 1 293 ? 12.457 -5.286 -17.630 1.00 98.88 293 LEU A CA 1
ATOM 2255 C C . LEU A 1 293 ? 11.710 -6.379 -18.405 1.00 98.88 293 LEU A C 1
ATOM 2257 O O . LEU A 1 293 ? 11.640 -6.329 -19.632 1.00 98.88 293 LEU A O 1
ATOM 2261 N N . LEU A 1 294 ? 11.133 -7.357 -17.699 1.00 98.75 294 LEU A N 1
ATOM 2262 C CA . LEU A 1 294 ? 10.318 -8.409 -18.315 1.00 98.75 294 LEU A CA 1
ATOM 2263 C C . LEU A 1 294 ? 9.094 -7.816 -19.023 1.00 98.75 294 LEU A C 1
ATOM 2265 O O . LEU A 1 294 ? 8.843 -8.132 -20.185 1.00 98.75 294 LEU A O 1
ATOM 2269 N N . LEU A 1 295 ? 8.379 -6.910 -18.352 1.00 98.81 295 LEU A N 1
ATOM 2270 C CA . LEU A 1 295 ? 7.235 -6.212 -18.936 1.00 98.81 295 LEU A CA 1
ATOM 2271 C C . LEU A 1 295 ? 7.645 -5.272 -20.076 1.00 98.81 295 LEU A C 1
ATOM 2273 O O . LEU A 1 295 ? 6.927 -5.173 -21.063 1.00 98.81 295 LEU A O 1
ATOM 2277 N N . GLY A 1 296 ? 8.808 -4.623 -19.995 1.00 98.69 296 GLY A N 1
ATOM 2278 C CA . GLY A 1 296 ? 9.352 -3.815 -21.086 1.00 98.69 296 GLY A CA 1
ATOM 2279 C C . GLY A 1 296 ? 9.557 -4.638 -22.360 1.00 98.69 296 GLY A C 1
ATOM 2280 O O . GLY A 1 296 ? 9.162 -4.209 -23.446 1.00 98.69 296 GLY A O 1
ATOM 2281 N N . LYS A 1 297 ? 10.079 -5.864 -22.222 1.00 98.12 297 LYS A N 1
ATOM 2282 C CA . LYS A 1 297 ? 10.236 -6.801 -23.344 1.00 98.12 297 LYS A CA 1
ATOM 2283 C C . LYS A 1 297 ? 8.882 -7.181 -23.950 1.00 98.12 297 LYS A C 1
ATOM 2285 O O . LYS A 1 297 ? 8.751 -7.169 -25.170 1.00 98.12 297 LYS A O 1
ATOM 2290 N N . GLU A 1 298 ? 7.873 -7.428 -23.113 1.00 98.56 298 GLU A N 1
ATOM 2291 C CA . GLU A 1 298 ? 6.490 -7.678 -23.555 1.00 98.56 298 GLU A CA 1
ATOM 2292 C C . GLU A 1 298 ? 5.870 -6.457 -24.259 1.00 98.56 298 GLU A C 1
ATOM 2294 O O . GLU A 1 298 ? 5.164 -6.589 -25.255 1.00 98.56 298 GLU A O 1
ATOM 2299 N N . CYS A 1 299 ? 6.192 -5.242 -23.805 1.00 98.62 299 CYS A N 1
ATOM 2300 C CA . CYS A 1 299 ? 5.747 -4.003 -24.445 1.00 98.62 299 CYS A CA 1
ATOM 2301 C C . CYS A 1 299 ? 6.431 -3.735 -25.799 1.00 98.62 299 CYS A C 1
ATOM 2303 O O . CYS A 1 299 ? 6.004 -2.843 -26.536 1.00 98.62 299 CYS A O 1
ATOM 2305 N N . GLY A 1 300 ? 7.488 -4.483 -26.130 1.00 98.31 300 GLY A N 1
ATOM 2306 C CA . GLY A 1 300 ? 8.256 -4.333 -27.362 1.00 98.31 300 GLY A CA 1
ATOM 2307 C C . GLY A 1 300 ? 9.293 -3.207 -27.335 1.00 98.31 300 GLY A C 1
ATOM 2308 O O . GLY A 1 300 ? 9.741 -2.788 -28.403 1.00 98.31 300 GLY A O 1
ATOM 2309 N N . VAL A 1 301 ? 9.678 -2.706 -26.153 1.00 98.44 301 VAL A N 1
ATOM 2310 C CA . VAL A 1 301 ? 10.824 -1.787 -26.033 1.00 98.44 301 VAL A CA 1
ATOM 2311 C C . VAL A 1 301 ? 12.146 -2.561 -26.038 1.00 98.44 301 VAL A C 1
ATOM 2313 O O . VAL A 1 301 ? 12.180 -3.774 -25.816 1.00 98.44 301 VAL A O 1
ATOM 2316 N N . ALA A 1 302 ? 13.255 -1.872 -26.306 1.00 98.62 302 ALA A N 1
ATOM 2317 C CA . ALA A 1 302 ? 14.569 -2.493 -26.288 1.00 98.62 302 ALA A CA 1
ATOM 2318 C C . ALA A 1 302 ? 14.999 -2.767 -24.841 1.00 98.62 302 ALA A C 1
ATOM 2320 O O . ALA A 1 302 ? 15.123 -1.850 -24.030 1.00 98.62 302 ALA A O 1
ATOM 2321 N N . VAL A 1 303 ? 15.261 -4.037 -24.538 1.00 98.69 303 VAL A N 1
ATOM 2322 C CA . VAL A 1 303 ? 15.760 -4.494 -23.241 1.00 98.69 303 VAL A CA 1
ATOM 2323 C C . VAL A 1 303 ? 17.109 -5.160 -23.455 1.00 98.69 303 VAL A C 1
ATOM 2325 O O . VAL A 1 303 ? 17.245 -6.046 -24.294 1.00 98.69 303 VAL A O 1
ATOM 2328 N N . ASP A 1 304 ? 18.109 -4.723 -22.697 1.00 98.62 304 ASP A N 1
ATOM 2329 C CA . ASP A 1 304 ? 19.450 -5.292 -22.746 1.00 98.62 304 ASP A CA 1
ATOM 2330 C C . ASP A 1 304 ? 19.457 -6.716 -22.170 1.00 98.62 304 ASP A C 1
ATOM 2332 O O . ASP A 1 304 ? 19.172 -6.926 -20.986 1.00 98.62 304 ASP A O 1
ATOM 2336 N N . ASP A 1 305 ? 19.759 -7.701 -23.020 1.00 98.25 305 ASP A N 1
ATOM 2337 C CA . ASP A 1 305 ? 19.685 -9.117 -22.648 1.00 98.25 305 ASP A CA 1
ATOM 2338 C C . ASP A 1 305 ? 20.703 -9.479 -21.554 1.00 98.25 305 ASP A C 1
ATOM 2340 O O . ASP A 1 305 ? 20.371 -10.273 -20.675 1.00 98.25 305 ASP A O 1
ATOM 2344 N N . ASP A 1 306 ? 21.896 -8.874 -21.532 1.00 98.38 306 ASP A N 1
ATOM 2345 C CA . ASP A 1 306 ? 22.886 -9.122 -20.473 1.00 98.38 306 ASP A CA 1
ATOM 2346 C C . ASP A 1 306 ? 22.363 -8.648 -19.109 1.00 98.38 306 ASP A C 1
ATOM 2348 O O . ASP A 1 306 ? 22.420 -9.387 -18.120 1.00 98.38 306 ASP A O 1
ATOM 2352 N N . THR A 1 307 ? 21.763 -7.455 -19.070 1.00 98.56 307 THR A N 1
ATOM 2353 C CA . THR A 1 307 ? 21.115 -6.903 -17.873 1.00 98.56 307 THR A CA 1
ATOM 2354 C C . THR A 1 307 ? 19.977 -7.810 -17.387 1.00 98.56 307 THR A C 1
ATOM 2356 O O . THR A 1 307 ? 19.903 -8.167 -16.201 1.00 98.56 307 THR A O 1
ATOM 2359 N N . LEU A 1 308 ? 19.087 -8.222 -18.292 1.00 98.56 308 LEU A N 1
ATOM 2360 C CA . LEU A 1 308 ? 17.931 -9.057 -17.962 1.00 98.56 308 LEU A CA 1
ATOM 2361 C C . LEU A 1 308 ? 18.342 -10.473 -17.523 1.00 98.56 308 LEU A C 1
ATOM 2363 O O . LEU A 1 308 ? 17.926 -10.948 -16.467 1.00 98.56 308 LEU A O 1
ATOM 2367 N N . LEU A 1 309 ? 19.172 -11.162 -18.304 1.00 98.38 309 LEU A N 1
ATOM 2368 C CA . LEU A 1 309 ? 19.579 -12.540 -18.017 1.00 98.38 309 LEU A CA 1
ATOM 2369 C C . LEU A 1 309 ? 20.492 -12.622 -16.789 1.00 98.38 309 LEU A C 1
ATOM 2371 O O . LEU A 1 309 ? 20.404 -13.584 -16.019 1.00 98.38 309 LEU A O 1
ATOM 2375 N N . GLY A 1 310 ? 21.339 -11.614 -16.575 1.00 98.38 310 GLY A N 1
ATOM 2376 C CA . GLY A 1 310 ? 22.162 -11.484 -15.377 1.00 98.38 310 GLY A CA 1
ATOM 2377 C C . GLY A 1 310 ? 21.323 -11.397 -14.100 1.00 98.38 310 GLY A C 1
ATOM 2378 O O . GLY A 1 310 ? 21.551 -12.146 -13.144 1.00 98.38 310 GLY A O 1
ATOM 2379 N N . SER A 1 311 ? 20.273 -10.571 -14.120 1.00 98.00 311 SER A N 1
ATOM 2380 C CA . SER A 1 311 ? 19.351 -10.432 -12.987 1.00 98.00 311 SER A CA 1
ATOM 2381 C C . SER A 1 311 ? 18.450 -11.646 -12.771 1.00 98.00 311 SER A C 1
ATOM 2383 O O . SER A 1 311 ? 18.303 -12.096 -11.632 1.00 98.00 311 SER A O 1
ATOM 2385 N N . LEU A 1 312 ? 17.940 -12.272 -13.834 1.00 97.75 312 LEU A N 1
ATOM 2386 C CA . LEU A 1 312 ? 17.231 -13.553 -13.731 1.00 97.75 312 LEU A CA 1
ATOM 2387 C C . LEU A 1 312 ? 18.106 -14.628 -13.080 1.00 97.75 312 LEU A C 1
ATOM 2389 O O . LEU A 1 312 ? 17.675 -15.288 -12.135 1.00 97.75 312 LEU A O 1
ATOM 2393 N N . ARG A 1 313 ? 19.360 -14.771 -13.529 1.00 97.19 313 ARG A N 1
ATOM 2394 C CA . ARG A 1 313 ? 20.325 -15.701 -12.927 1.00 97.19 313 ARG A CA 1
ATOM 2395 C C . ARG A 1 313 ? 20.567 -15.374 -11.457 1.00 97.19 313 ARG A C 1
ATOM 2397 O O . ARG A 1 313 ? 20.618 -16.291 -10.640 1.00 97.19 313 ARG A O 1
ATOM 2404 N N . PHE A 1 314 ? 20.720 -14.094 -11.117 1.00 95.50 314 PHE A N 1
ATOM 2405 C CA . PHE A 1 314 ? 20.926 -13.642 -9.745 1.00 95.50 314 PHE A CA 1
ATOM 2406 C C . PHE A 1 314 ? 19.772 -14.067 -8.829 1.00 95.50 314 PHE A C 1
ATOM 2408 O O . PHE A 1 314 ? 20.034 -14.710 -7.808 1.00 95.50 314 PHE A O 1
ATOM 2415 N N . PHE A 1 315 ? 18.524 -13.765 -9.206 1.00 93.62 315 PHE A N 1
ATOM 2416 C CA . PHE A 1 315 ? 17.335 -14.080 -8.407 1.00 93.62 315 PHE A CA 1
ATOM 2417 C C . PHE A 1 315 ? 17.002 -15.576 -8.391 1.00 93.62 315 PHE A C 1
ATOM 2419 O O . PHE A 1 315 ? 16.562 -16.089 -7.362 1.00 93.62 315 PHE A O 1
ATOM 2426 N N . TYR A 1 316 ? 17.297 -16.307 -9.471 1.00 92.12 316 TYR A N 1
ATOM 2427 C CA . TYR A 1 316 ? 17.126 -17.761 -9.528 1.00 92.12 316 TYR A CA 1
ATOM 2428 C C . TYR A 1 316 ? 17.912 -18.494 -8.428 1.00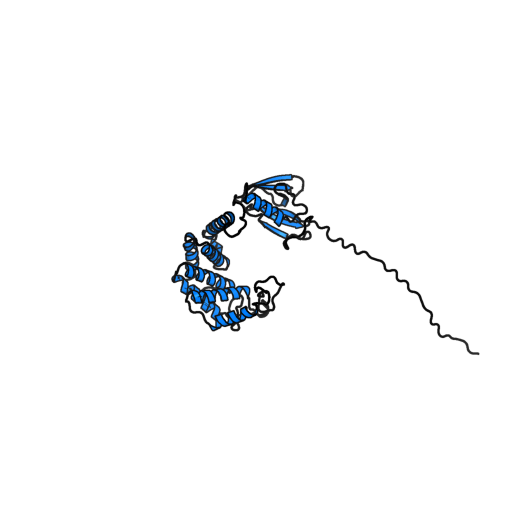 92.12 316 TYR A C 1
ATOM 2430 O O . TYR A 1 316 ? 17.493 -19.551 -7.968 1.00 92.12 316 TYR A O 1
ATOM 2438 N N . ARG A 1 317 ? 19.015 -17.918 -7.922 1.00 89.38 317 ARG A N 1
ATOM 2439 C CA . ARG A 1 317 ? 19.786 -18.492 -6.800 1.00 89.38 317 ARG A CA 1
ATOM 2440 C C . ARG A 1 317 ? 18.993 -18.588 -5.493 1.00 89.38 317 ARG A C 1
ATOM 2442 O O . ARG A 1 317 ? 19.435 -19.326 -4.613 1.00 89.38 317 ARG A O 1
ATOM 2449 N N . PHE A 1 318 ? 17.889 -17.850 -5.355 1.00 87.00 318 PHE A N 1
ATOM 2450 C CA . PHE A 1 318 ? 17.008 -17.880 -4.183 1.00 87.00 318 PHE A CA 1
ATOM 2451 C C . PHE A 1 318 ? 15.788 -18.789 -4.368 1.00 87.00 318 PHE A C 1
ATOM 2453 O O . PHE A 1 318 ? 15.133 -19.122 -3.383 1.00 87.00 318 PHE A O 1
ATOM 2460 N N . ALA A 1 319 ? 15.487 -19.206 -5.602 1.00 86.25 319 ALA A N 1
ATOM 2461 C CA . ALA A 1 319 ? 14.425 -20.170 -5.852 1.00 86.25 319 ALA A CA 1
ATOM 2462 C C . ALA A 1 319 ? 14.776 -21.496 -5.168 1.00 86.25 319 ALA A C 1
ATOM 2464 O O . ALA A 1 319 ? 15.883 -22.018 -5.336 1.00 86.25 319 ALA A O 1
ATOM 2465 N N . GLY A 1 320 ? 13.849 -22.026 -4.378 1.00 81.69 320 GLY A N 1
ATOM 2466 C CA . GLY A 1 320 ? 14.081 -23.272 -3.660 1.00 81.69 320 GLY A CA 1
ATOM 2467 C C . GLY A 1 320 ? 15.046 -23.156 -2.468 1.00 81.69 320 GLY A C 1
ATOM 2468 O O . GLY A 1 320 ? 15.703 -24.138 -2.110 1.00 81.69 320 GLY A O 1
ATOM 2469 N N . ARG A 1 321 ? 15.258 -21.937 -1.933 1.00 79.06 321 ARG A N 1
ATOM 2470 C CA . ARG A 1 321 ? 16.160 -21.684 -0.789 1.00 79.06 321 ARG A CA 1
ATOM 2471 C C . ARG A 1 321 ? 15.567 -20.762 0.281 1.00 79.06 321 ARG A C 1
ATOM 2473 O O . ARG A 1 321 ? 16.294 -19.996 0.919 1.00 79.06 321 ARG A O 1
ATOM 2480 N N . GLY A 1 322 ? 14.258 -20.837 0.498 1.00 77.50 322 GLY A N 1
ATOM 2481 C CA . GLY A 1 322 ? 13.536 -20.030 1.480 1.00 77.50 322 GLY A CA 1
ATOM 2482 C C . GLY A 1 322 ? 13.194 -18.627 0.976 1.00 77.50 322 GLY A C 1
ATOM 2483 O O . GLY A 1 322 ? 12.593 -18.469 -0.080 1.00 77.50 322 GLY A O 1
ATOM 2484 N N . THR A 1 323 ? 13.493 -17.587 1.759 1.00 80.75 323 THR A N 1
ATOM 2485 C CA . THR A 1 323 ? 13.140 -16.202 1.401 1.00 80.75 323 THR A CA 1
ATOM 2486 C C . THR A 1 323 ? 14.182 -15.546 0.495 1.00 80.75 323 THR A C 1
ATOM 2488 O O . THR A 1 323 ? 15.379 -15.810 0.621 1.00 80.75 323 THR A O 1
ATOM 2491 N N . VAL A 1 324 ? 13.737 -14.621 -0.361 1.00 86.81 324 VAL A N 1
ATOM 2492 C CA . VAL A 1 324 ? 14.634 -13.649 -0.993 1.00 86.81 324 VAL A CA 1
ATOM 2493 C C . VAL A 1 324 ? 15.100 -12.676 0.104 1.00 86.81 324 VAL A C 1
ATOM 2495 O O . VAL A 1 324 ? 14.267 -11.959 0.667 1.00 86.81 324 VAL A O 1
ATOM 2498 N N . PRO A 1 325 ? 16.399 -12.650 0.454 1.00 87.00 325 PRO A N 1
ATOM 2499 C CA . PRO A 1 325 ? 16.905 -11.793 1.521 1.00 87.00 325 PRO A CA 1
ATOM 2500 C C . PRO A 1 325 ? 16.814 -10.320 1.133 1.00 87.00 325 PRO A C 1
ATOM 2502 O O . PRO A 1 325 ? 16.723 -9.997 -0.049 1.00 87.00 325 PRO A O 1
ATOM 2505 N N . TYR A 1 326 ? 16.868 -9.416 2.114 1.00 87.94 326 TYR A N 1
ATOM 2506 C CA . TYR A 1 326 ? 16.762 -7.979 1.849 1.00 87.94 326 TYR A CA 1
ATOM 2507 C C . TYR A 1 326 ? 17.923 -7.448 0.980 1.00 87.94 326 TYR A C 1
ATOM 2509 O O . TYR A 1 326 ? 17.700 -6.593 0.123 1.00 87.94 326 TYR A O 1
ATOM 2517 N N . GLY A 1 327 ? 19.135 -7.995 1.123 1.00 89.81 327 GLY A N 1
ATOM 2518 C CA . GLY A 1 327 ? 20.225 -7.815 0.158 1.00 89.81 327 GLY A CA 1
ATOM 2519 C C . GLY A 1 327 ? 20.902 -9.123 -0.254 1.00 89.81 327 GLY A C 1
ATOM 2520 O O . GLY A 1 327 ? 20.343 -10.199 -0.046 1.00 89.81 327 GLY A O 1
ATOM 2521 N N . ASP A 1 328 ? 22.082 -9.069 -0.880 1.00 89.38 328 ASP A N 1
ATOM 2522 C CA . ASP A 1 328 ? 22.783 -10.267 -1.395 1.00 89.38 328 ASP A CA 1
ATOM 2523 C C . ASP A 1 328 ? 23.516 -11.055 -0.295 1.00 89.38 328 ASP A C 1
ATOM 2525 O O . ASP A 1 328 ? 24.740 -11.141 -0.237 1.00 89.38 328 ASP A O 1
ATOM 2529 N N . HIS A 1 329 ? 22.734 -11.639 0.607 1.00 85.44 329 HIS A N 1
ATOM 2530 C CA . HIS A 1 329 ? 23.199 -12.510 1.680 1.00 85.44 329 HIS A CA 1
ATOM 2531 C C . HIS A 1 329 ? 22.342 -13.782 1.753 1.00 85.44 329 HIS A C 1
ATOM 2533 O O . HIS A 1 329 ? 21.559 -14.084 0.856 1.00 85.44 329 HIS A O 1
ATOM 2539 N N . ARG A 1 330 ? 22.513 -14.594 2.802 1.00 78.56 330 ARG A N 1
ATOM 2540 C CA . ARG A 1 330 ? 21.629 -15.746 3.047 1.00 78.56 330 ARG A CA 1
ATOM 2541 C C . ARG A 1 330 ? 20.268 -15.260 3.551 1.00 78.56 330 ARG A C 1
ATOM 2543 O O . ARG A 1 330 ? 20.213 -14.255 4.257 1.00 78.56 330 ARG A O 1
ATOM 2550 N N . GLY A 1 331 ? 19.197 -15.980 3.211 1.00 72.06 331 GLY A N 1
ATOM 2551 C CA . GLY A 1 331 ? 17.838 -15.675 3.667 1.00 72.06 331 GLY A CA 1
ATOM 2552 C C . GLY A 1 331 ? 17.754 -15.516 5.190 1.00 72.06 331 GLY A C 1
ATOM 2553 O O . GLY A 1 331 ? 18.291 -16.335 5.937 1.00 72.06 331 GLY A O 1
ATOM 2554 N N . GLU A 1 332 ? 17.088 -14.455 5.642 1.00 66.12 332 GLU A N 1
ATOM 2555 C CA . GLU A 1 332 ? 16.857 -14.150 7.058 1.00 66.12 332 GLU A CA 1
ATOM 2556 C C . GLU A 1 332 ? 15.433 -14.558 7.469 1.00 66.12 332 GLU A C 1
ATOM 2558 O O . GLU A 1 332 ? 14.500 -14.436 6.683 1.00 66.12 332 GLU A O 1
ATOM 2563 N N . GLY A 1 333 ? 15.225 -14.992 8.718 1.00 58.66 333 GLY A N 1
ATOM 2564 C CA . GLY A 1 333 ? 13.874 -15.002 9.303 1.00 58.66 333 GLY A CA 1
ATOM 2565 C C . GLY A 1 333 ? 12.944 -16.183 8.970 1.00 58.66 333 GLY A C 1
ATOM 2566 O O . GLY A 1 333 ? 11.744 -15.976 8.812 1.00 58.66 333 GLY A O 1
ATOM 2567 N N . GLY A 1 334 ? 13.449 -17.422 8.984 1.00 57.00 334 GLY A N 1
ATOM 2568 C CA . GLY A 1 334 ? 12.628 -18.649 8.938 1.00 57.00 334 GLY A CA 1
ATOM 2569 C C . GLY A 1 334 ? 11.938 -18.924 7.591 1.00 57.00 334 GLY A C 1
ATOM 2570 O O . GLY A 1 334 ? 12.066 -18.156 6.646 1.00 57.00 334 GLY A O 1
ATOM 2571 N N . LEU A 1 335 ? 11.196 -20.037 7.500 1.00 57.62 335 LEU A N 1
ATOM 2572 C CA . LEU A 1 335 ? 10.490 -20.505 6.288 1.00 57.62 335 LEU A CA 1
ATOM 2573 C C . LEU A 1 335 ? 9.226 -19.673 5.949 1.00 57.62 335 LEU A C 1
ATOM 2575 O O . LEU A 1 335 ? 8.213 -20.195 5.493 1.00 57.62 335 LEU A O 1
ATOM 2579 N N . GLY A 1 336 ? 9.244 -18.362 6.210 1.00 54.19 336 GLY A N 1
ATOM 2580 C CA . GLY A 1 336 ? 8.188 -17.431 5.801 1.00 54.19 336 GLY A CA 1
ATOM 2581 C C . GLY A 1 336 ? 8.330 -17.128 4.312 1.00 54.19 336 GLY A C 1
ATOM 2582 O O . GLY A 1 336 ? 8.943 -16.139 3.928 1.00 54.19 336 GLY A O 1
ATOM 2583 N N . SER A 1 337 ? 7.872 -18.054 3.480 1.00 53.91 337 SER A N 1
ATOM 2584 C CA . SER A 1 337 ? 8.401 -18.221 2.132 1.00 53.91 337 SER A CA 1
ATOM 2585 C C . SER A 1 337 ? 7.867 -17.185 1.126 1.00 53.91 337 SER A C 1
ATOM 2587 O O . SER A 1 337 ? 6.667 -17.134 0.863 1.00 53.91 337 SER A O 1
ATOM 2589 N N . ASN A 1 338 ? 8.777 -16.397 0.530 1.00 51.91 338 ASN A N 1
ATOM 2590 C CA . ASN A 1 338 ? 8.633 -15.687 -0.759 1.00 51.91 338 ASN A CA 1
ATOM 2591 C C . ASN A 1 338 ? 9.743 -16.102 -1.758 1.00 51.91 338 ASN A C 1
ATOM 2593 O O . ASN A 1 338 ? 10.100 -15.357 -2.665 1.00 51.91 338 ASN A O 1
ATOM 2597 N N . GLY A 1 339 ? 10.271 -17.317 -1.582 1.00 53.97 339 GLY A N 1
ATOM 2598 C CA . GLY A 1 339 ? 10.973 -18.127 -2.590 1.00 53.97 339 GLY A CA 1
ATOM 2599 C C . GLY A 1 339 ? 10.492 -19.590 -2.600 1.00 53.97 339 GLY A C 1
ATOM 2600 O O . GLY A 1 339 ? 11.075 -20.428 -3.283 1.00 53.97 339 GLY A O 1
ATOM 2601 N N . LYS A 1 340 ? 9.400 -19.871 -1.871 1.00 51.34 340 LYS A N 1
ATOM 2602 C CA . LYS A 1 340 ? 8.481 -21.016 -1.994 1.00 51.34 340 LYS A CA 1
ATOM 2603 C C . LYS A 1 340 ? 8.929 -22.313 -1.310 1.00 51.34 340 LYS A C 1
ATOM 2605 O O . LYS A 1 340 ? 8.066 -23.153 -1.080 1.00 51.34 340 LYS A O 1
ATOM 2610 N N . ASP A 1 341 ? 10.226 -22.408 -1.016 1.00 52.22 341 ASP A N 1
ATOM 2611 C CA . ASP A 1 341 ? 10.960 -23.330 -0.127 1.00 52.22 341 ASP A CA 1
ATOM 2612 C C . ASP A 1 341 ? 12.209 -23.843 -0.802 1.00 52.22 341 ASP A C 1
ATOM 2614 O O . ASP A 1 341 ? 12.112 -24.702 -1.705 1.0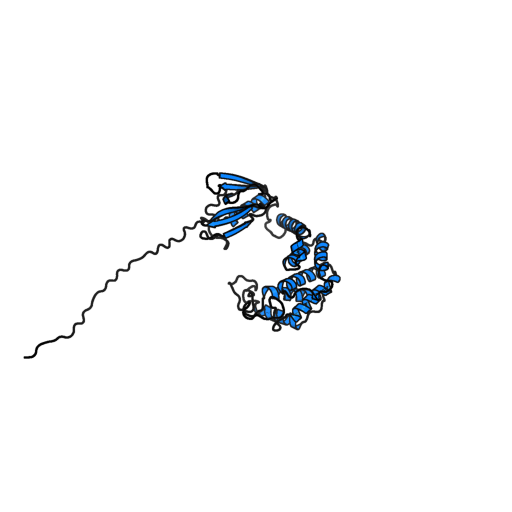0 52.22 341 ASP A O 1
#

Sequence (341 aa):
MNTHREHRRFGLSLSALAGLLVALTCTGAQSRYTEEQIYRGRPDANRETPFGHVGVTGVMVRVYRDVTLKVEKTVPGSPADGKFNKGDIITGINGVSLKGKNPFVTLGNALTNAEATHGRMIFDVTSPDGKSERKETVRIPILGAYSETWPLNCDKSKKIIEQAAEFFADKTNCETVYNGRGIPGALTCLFLLSTGNDTYIPPVKAYFDGFLKDVERIGDHTWNNGYNGIACAEYYLRTGDKSVLPIIQYYCDDAKLRQKFGASWVHWGTDISPGYVASGLMNPAGAQILTALLLGKECGVAVDDDTLLGSLRFFYRFAGRGTVPYGDHRGEGGLGSNGKD

Foldseek 3Di:
DDDDDDDDDDDDDDDDDDPPPPPPPPPPPPQQAPDDDPDPPFDDLQAKDFDQDLPQQQFGWIQGHSRWIFTQDGDPPGLCPPQDDGQKTFQDKPPGGCGNHRPNVRSVVSCQVLLAPPQWIWTWIAHNVRPDTDTTIGGGHRQHHADPPPPPPGSSVVVVLVVLLVQLLDCVNCVCQLVVLFLSNLVSLVSNLVNVDCVSLVSSVVSLVPCDPDVVPDFFFLRSLLSNLLSLLSSCVSPVPCVSLVNLLSSQVSLVVQDPPLEFHARGDNDADCPPLNHNGFVVSRVSSLSSLVSNVVSVHDHDPSSNVRHVVNVVVCQVQADDGRGPDHHDDPNPHPNND